Protein AF-A0A950Z5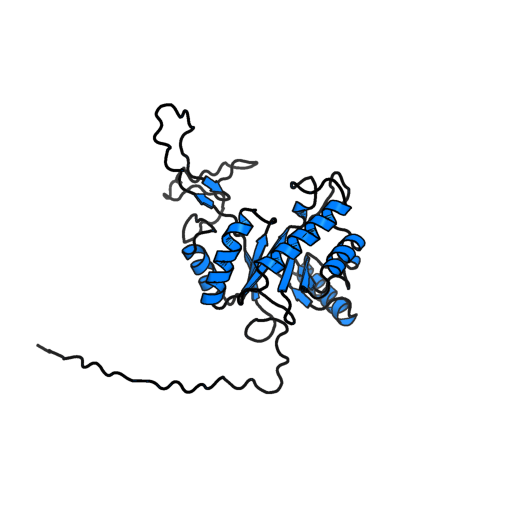K8-F1 (afdb_monomer_lite)

Radius of gyration: 23.82 Å; chains: 1; bounding box: 56×75×68 Å

pLDDT: mean 86.04, std 19.53, range [26.58, 98.75]

Structure (mmCIF, N/CA/C/O backbone):
data_AF-A0A950Z5K8-F1
#
_entry.id   AF-A0A950Z5K8-F1
#
loop_
_atom_site.group_PDB
_atom_site.id
_atom_site.type_symbol
_atom_site.label_atom_id
_atom_site.label_alt_id
_atom_site.label_comp_id
_atom_site.label_asym_id
_atom_site.label_entity_id
_atom_site.label_seq_id
_atom_site.pdbx_PDB_ins_code
_atom_site.Cartn_x
_atom_site.Cartn_y
_atom_site.Cartn_z
_atom_site.occupancy
_atom_site.B_iso_or_equiv
_atom_site.auth_seq_id
_atom_site.auth_comp_id
_atom_site.auth_asym_id
_atom_site.auth_atom_id
_atom_site.pdbx_PDB_model_num
ATOM 1 N N . MET A 1 1 ? -7.841 -53.238 -35.926 1.00 39.31 1 MET A N 1
ATOM 2 C CA . MET A 1 1 ? -7.970 -51.804 -36.254 1.00 39.31 1 MET A CA 1
ATOM 3 C C . MET A 1 1 ? -9.244 -51.309 -35.583 1.00 39.31 1 MET A C 1
ATOM 5 O O . MET A 1 1 ? -10.328 -51.668 -36.017 1.00 39.31 1 MET A O 1
ATOM 9 N N . ARG A 1 2 ? -9.114 -50.691 -34.404 1.00 27.81 2 ARG A N 1
ATOM 10 C CA . ARG A 1 2 ? -10.237 -50.328 -33.526 1.00 27.81 2 ARG A CA 1
ATOM 11 C C . ARG A 1 2 ? -10.727 -48.930 -33.902 1.00 27.81 2 ARG A C 1
ATOM 13 O O . ARG A 1 2 ? -9.956 -47.985 -33.798 1.00 27.81 2 ARG A O 1
ATOM 20 N N . VAL A 1 3 ? -11.986 -48.821 -34.309 1.00 26.58 3 VAL A N 1
ATOM 21 C CA . VAL A 1 3 ? -12.721 -47.556 -34.406 1.00 26.58 3 VAL A CA 1
ATOM 22 C C . VAL A 1 3 ? -13.674 -47.543 -33.217 1.00 26.58 3 VAL A C 1
ATOM 24 O O . VAL A 1 3 ? -14.563 -48.385 -33.142 1.00 26.58 3 VAL A O 1
ATOM 27 N N . PHE A 1 4 ? -13.448 -46.644 -32.261 1.00 27.14 4 PHE A N 1
ATOM 28 C CA . PHE A 1 4 ? -14.396 -46.369 -31.185 1.00 27.14 4 PHE A CA 1
ATOM 29 C C . PHE A 1 4 ? -14.994 -44.985 -31.416 1.00 27.14 4 PHE A C 1
ATOM 31 O O . PHE A 1 4 ? -14.292 -43.977 -31.422 1.00 27.14 4 PHE A O 1
ATOM 38 N N . VAL A 1 5 ? -16.303 -44.986 -31.643 1.00 26.81 5 VAL A N 1
ATOM 39 C CA . VAL A 1 5 ? -17.181 -43.820 -31.692 1.00 26.81 5 VAL A CA 1
ATOM 40 C C . VAL A 1 5 ? -17.369 -43.327 -30.257 1.00 26.81 5 VAL A C 1
ATOM 42 O O . VAL A 1 5 ? -17.865 -44.071 -29.412 1.00 26.81 5 VAL A O 1
ATOM 45 N N . LEU A 1 6 ? -16.957 -42.092 -29.969 1.00 27.19 6 LEU A N 1
ATOM 46 C CA . LEU A 1 6 ? -17.250 -41.418 -28.703 1.00 27.19 6 LEU A CA 1
ATOM 47 C C . LEU A 1 6 ? -18.590 -40.686 -28.834 1.00 27.19 6 LEU A C 1
ATOM 49 O O . LEU A 1 6 ? -18.703 -39.674 -29.520 1.00 27.19 6 LEU A O 1
ATOM 53 N N . LEU A 1 7 ? -19.608 -41.249 -28.185 1.00 28.16 7 LEU A N 1
ATOM 54 C CA . LEU A 1 7 ? -20.910 -40.632 -27.949 1.00 28.16 7 LEU A CA 1
ATOM 55 C C . LEU A 1 7 ? -20.780 -39.565 -26.853 1.00 28.16 7 LEU A C 1
ATOM 57 O O . LEU A 1 7 ? -20.299 -39.846 -25.756 1.00 28.16 7 LEU A O 1
ATOM 61 N N . PHE A 1 8 ? -21.243 -38.352 -27.153 1.00 26.98 8 PHE A N 1
ATOM 62 C CA . PHE A 1 8 ? -21.475 -37.292 -26.175 1.00 26.98 8 PHE A CA 1
ATOM 63 C C . PHE A 1 8 ? -22.639 -37.683 -25.255 1.00 26.98 8 PHE A C 1
ATOM 65 O O . PHE A 1 8 ? -23.753 -37.908 -25.725 1.00 26.98 8 PHE A O 1
ATOM 72 N N . ALA A 1 9 ? -22.393 -37.717 -23.945 1.00 29.64 9 ALA A N 1
ATOM 73 C CA . ALA A 1 9 ? -23.437 -37.762 -22.928 1.00 29.64 9 ALA A CA 1
ATOM 74 C C . ALA A 1 9 ? -23.495 -36.399 -22.225 1.00 29.64 9 ALA A C 1
ATOM 76 O O . ALA A 1 9 ? -22.609 -36.043 -21.449 1.00 29.64 9 ALA A O 1
ATOM 77 N N . SER A 1 10 ? -24.538 -35.624 -22.520 1.00 29.67 10 SER A N 1
ATOM 78 C CA . SER A 1 10 ? -24.894 -34.421 -21.772 1.00 29.67 10 SER A CA 1
ATOM 79 C C . SER A 1 10 ? -25.476 -34.825 -20.418 1.00 29.67 10 SER A C 1
ATOM 81 O O . SER A 1 10 ? -26.604 -35.305 -20.342 1.00 29.67 10 SER A O 1
ATOM 83 N N . ALA A 1 11 ? -24.717 -34.619 -19.343 1.00 30.81 11 ALA A N 1
ATOM 84 C CA . ALA A 1 11 ? -25.239 -34.666 -17.984 1.00 30.81 11 ALA A CA 1
ATOM 85 C C . ALA A 1 11 ? -25.582 -33.238 -17.542 1.00 30.81 11 ALA A C 1
ATOM 87 O O . ALA A 1 11 ? -24.706 -32.450 -17.189 1.00 30.81 11 ALA A O 1
ATOM 88 N N . ALA A 1 12 ? -26.870 -32.897 -17.584 1.00 33.16 12 ALA A N 1
ATOM 89 C CA . ALA A 1 12 ? -27.398 -31.728 -16.899 1.00 33.16 12 ALA A CA 1
ATOM 90 C C . ALA A 1 12 ? -27.383 -32.010 -15.388 1.00 33.16 12 ALA A C 1
ATOM 92 O O . ALA A 1 12 ? -28.243 -32.722 -14.871 1.00 33.16 12 ALA A O 1
ATOM 93 N N . ALA A 1 13 ? -26.385 -31.482 -14.681 1.00 34.22 13 ALA A N 1
ATOM 94 C CA . ALA A 1 13 ? -26.374 -31.475 -13.226 1.00 34.22 13 ALA A CA 1
ATOM 95 C C . ALA A 1 13 ? -27.164 -30.256 -12.728 1.00 34.22 13 ALA A C 1
ATOM 97 O O . ALA A 1 13 ? -26.693 -29.121 -12.782 1.00 34.22 13 ALA A O 1
ATOM 98 N N . LEU A 1 14 ? -28.380 -30.505 -12.242 1.00 34.47 14 LEU A N 1
ATOM 99 C CA . LEU A 1 14 ? -29.106 -29.595 -11.358 1.00 34.47 14 LEU A CA 1
ATOM 100 C C . LEU A 1 14 ? -28.302 -29.454 -10.058 1.00 34.47 14 LEU A C 1
ATOM 102 O O . LEU A 1 14 ? -28.423 -30.275 -9.152 1.00 34.47 14 LEU A O 1
ATOM 106 N N . LEU A 1 15 ? -27.460 -28.425 -9.966 1.00 34.94 15 LEU A N 1
ATOM 107 C CA . LEU A 1 15 ? -26.840 -28.021 -8.705 1.00 34.94 15 LEU A CA 1
ATOM 108 C C . LEU A 1 15 ? -27.869 -27.226 -7.897 1.00 34.94 15 LEU A C 1
ATOM 110 O O . LEU A 1 15 ? -27.903 -25.998 -7.910 1.00 34.94 15 LEU A O 1
ATOM 114 N N . THR A 1 16 ? -28.743 -27.946 -7.197 1.00 35.81 16 THR A N 1
ATOM 115 C CA . THR A 1 16 ? -29.493 -27.389 -6.072 1.00 35.81 16 THR A CA 1
ATOM 116 C C . THR A 1 16 ? -28.500 -26.929 -5.011 1.00 35.81 16 THR A C 1
ATOM 118 O O . THR A 1 16 ? -27.689 -27.722 -4.530 1.00 35.81 16 THR A O 1
ATOM 121 N N . GLY A 1 17 ? -28.553 -25.641 -4.673 1.00 46.41 17 GLY A N 1
ATOM 122 C CA . GLY A 1 17 ? -27.685 -25.019 -3.687 1.00 46.41 17 GLY A CA 1
ATOM 123 C C . GLY A 1 17 ? -27.750 -25.716 -2.331 1.00 46.41 17 GLY A C 1
ATOM 124 O O . GLY A 1 17 ? -28.763 -25.675 -1.637 1.00 46.41 17 GLY A O 1
ATOM 125 N N . CYS A 1 18 ? -26.624 -26.289 -1.923 1.00 33.78 18 CYS A N 1
ATOM 126 C CA . CYS A 1 18 ? -26.307 -26.513 -0.524 1.00 33.78 18 CYS A CA 1
ATOM 127 C C . CYS A 1 18 ? -25.114 -25.622 -0.183 1.00 33.78 18 CYS A C 1
ATOM 129 O O . CYS A 1 18 ? -23.963 -26.025 -0.336 1.00 33.78 18 CYS A O 1
ATOM 131 N N . SER A 1 19 ? -25.385 -24.402 0.293 1.00 37.75 19 SER A N 1
ATOM 132 C CA . SER A 1 19 ? -24.401 -23.696 1.115 1.00 37.75 19 SER A CA 1
ATOM 133 C C . SER A 1 19 ? -24.032 -24.606 2.289 1.00 37.75 19 SER A C 1
ATOM 135 O O . SER A 1 19 ? -24.943 -25.117 2.952 1.00 37.75 19 SER A O 1
ATOM 137 N N . PRO A 1 20 ? -22.741 -24.813 2.594 1.00 42.56 20 PRO A N 1
ATOM 138 C CA . PRO A 1 20 ? -22.372 -25.464 3.838 1.00 42.56 20 PRO A CA 1
ATOM 139 C C . PRO A 1 20 ? -22.940 -24.629 4.991 1.00 42.56 20 PRO A C 1
ATOM 141 O O . PRO A 1 20 ? -22.652 -23.438 5.119 1.00 42.56 20 PRO A O 1
ATOM 144 N N . ARG A 1 21 ? -23.803 -25.242 5.813 1.00 38.44 21 ARG A N 1
ATOM 145 C CA . ARG A 1 21 ? -24.277 -24.635 7.061 1.00 38.44 21 ARG A CA 1
ATOM 146 C C . ARG A 1 21 ? -23.051 -24.317 7.914 1.00 38.44 21 ARG A C 1
ATOM 148 O O . ARG A 1 21 ? -22.387 -25.235 8.391 1.00 38.44 21 ARG A O 1
ATOM 155 N N . LYS A 1 22 ? -22.771 -23.025 8.115 1.00 36.97 22 LYS A N 1
ATOM 156 C CA . LYS A 1 22 ? -21.863 -22.550 9.167 1.00 36.97 22 LYS A CA 1
ATOM 157 C C . LYS A 1 22 ? -22.297 -23.189 10.488 1.00 36.97 22 LYS A C 1
ATOM 159 O O . LYS A 1 22 ? -23.471 -23.109 10.854 1.00 36.97 22 LYS A O 1
ATOM 164 N N . ALA A 1 23 ? -21.364 -23.846 11.171 1.00 32.78 23 ALA A N 1
ATOM 165 C CA . ALA A 1 23 ? -21.602 -24.374 12.506 1.00 32.78 23 ALA A CA 1
ATOM 166 C C . ALA A 1 23 ? -22.035 -23.222 13.440 1.00 32.78 23 ALA A C 1
ATOM 168 O O . ALA A 1 23 ? -21.433 -22.144 13.383 1.00 32.78 23 ALA A O 1
ATOM 169 N N . PRO A 1 24 ? -23.058 -23.403 14.295 1.00 32.09 24 PRO A N 1
ATOM 170 C CA . PRO A 1 24 ? -23.455 -22.376 15.248 1.00 32.09 24 PRO A CA 1
ATOM 171 C C . PRO A 1 24 ? -22.369 -22.281 16.326 1.00 32.09 24 PRO A C 1
ATOM 173 O O . PRO A 1 24 ? -22.199 -23.211 17.110 1.00 32.09 24 PRO A O 1
ATOM 176 N N . GLY A 1 25 ? -21.604 -21.187 16.327 1.00 40.62 25 GLY A N 1
ATOM 177 C CA . GLY A 1 25 ? -20.571 -20.927 17.336 1.00 40.62 25 GLY A CA 1
ATOM 178 C C . GLY A 1 25 ? -19.294 -20.242 16.841 1.00 40.62 25 GLY A C 1
ATOM 179 O O . GLY A 1 25 ? -18.532 -19.766 17.676 1.00 40.62 25 GLY A O 1
ATOM 180 N N . SER A 1 26 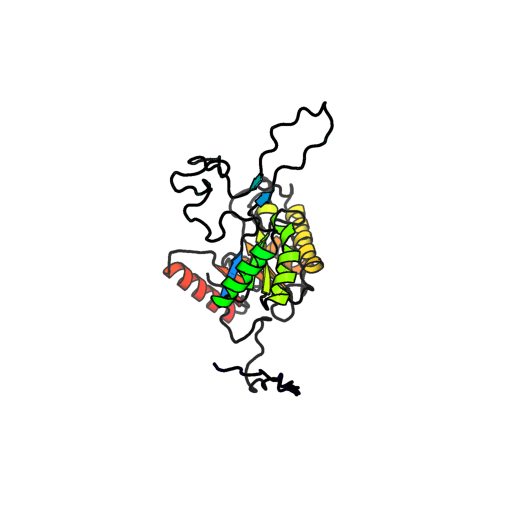? -19.045 -20.121 15.529 1.00 41.38 26 SER A N 1
ATOM 181 C CA . SER A 1 26 ? -17.970 -19.231 15.064 1.00 41.38 26 SER A CA 1
ATOM 182 C C . SER A 1 26 ? -18.467 -17.789 15.154 1.00 41.38 26 SER A C 1
ATOM 184 O O . SER A 1 26 ? -19.391 -17.429 14.416 1.00 41.38 26 SER A O 1
ATOM 186 N N . SER A 1 27 ? -17.876 -16.950 16.009 1.00 50.03 27 SER A N 1
ATOM 187 C CA . SER A 1 27 ? -17.990 -15.501 15.814 1.00 50.03 27 SER A CA 1
ATOM 188 C C . SER A 1 27 ? -17.624 -15.214 14.358 1.00 50.03 27 SER A C 1
ATOM 190 O O . SER A 1 27 ? -16.605 -15.720 13.880 1.00 50.03 27 SER A O 1
ATOM 192 N N . ALA A 1 28 ? -18.473 -14.497 13.621 1.00 65.06 28 ALA A N 1
ATOM 193 C CA . ALA A 1 28 ? -18.125 -14.087 12.266 1.00 65.06 28 ALA A CA 1
ATOM 194 C C . ALA A 1 28 ? -16.742 -13.416 12.310 1.00 65.06 28 ALA A C 1
ATOM 196 O O . ALA A 1 28 ? -16.497 -12.618 13.216 1.00 65.06 28 ALA A O 1
ATOM 197 N N . SER A 1 29 ? -15.829 -13.796 11.405 1.00 82.62 29 SER A N 1
ATOM 198 C CA . SER A 1 29 ? -14.539 -13.109 11.304 1.00 82.62 29 SER A CA 1
ATOM 199 C C . SER A 1 29 ? -14.806 -11.612 11.181 1.00 82.62 29 SER A C 1
ATOM 201 O O . SER A 1 29 ? -15.720 -11.203 10.462 1.00 82.62 29 SER A O 1
ATOM 203 N N . HIS A 1 30 ? -14.027 -10.804 11.898 1.00 92.62 30 HIS A N 1
ATOM 204 C CA . HIS A 1 30 ? -14.081 -9.355 11.745 1.00 92.62 30 HIS A CA 1
ATOM 205 C C . HIS A 1 30 ? -13.688 -8.945 10.321 1.00 92.62 30 HIS A C 1
ATOM 207 O O . HIS A 1 30 ? -14.091 -7.886 9.861 1.00 92.62 30 HIS A O 1
ATOM 213 N N . TRP A 1 31 ? -12.911 -9.771 9.618 1.00 95.69 31 TRP A N 1
ATOM 214 C CA . TRP A 1 31 ? -12.462 -9.521 8.254 1.00 95.69 31 TRP A CA 1
ATOM 215 C C . TRP A 1 31 ? -13.400 -10.147 7.221 1.00 95.69 31 TRP A C 1
ATOM 217 O O . TRP A 1 31 ? -13.943 -11.230 7.443 1.00 95.69 31 TRP A O 1
ATOM 227 N N . ASN A 1 32 ? -13.503 -9.543 6.034 1.00 96.56 32 ASN A N 1
ATOM 228 C CA . ASN A 1 32 ? -14.119 -10.183 4.859 1.00 96.56 32 ASN A CA 1
ATOM 229 C C . ASN A 1 32 ? -13.182 -11.219 4.198 1.00 96.56 32 ASN A C 1
ATOM 231 O O . ASN A 1 32 ? -13.074 -11.290 2.974 1.00 96.56 32 ASN A O 1
ATOM 235 N N . LEU A 1 33 ? -12.502 -12.015 5.024 1.00 96.06 33 LEU A N 1
ATOM 236 C CA . LEU A 1 33 ? -11.577 -13.070 4.630 1.00 96.06 33 LEU A CA 1
ATOM 237 C C . LEU A 1 33 ? -12.144 -14.436 5.008 1.00 96.06 33 LEU A C 1
ATOM 239 O O . LEU A 1 33 ? -12.818 -14.593 6.028 1.00 96.06 33 LEU A O 1
ATOM 243 N N . ASP A 1 34 ? -11.839 -15.435 4.187 1.00 91.75 34 ASP A N 1
ATOM 244 C CA . ASP A 1 34 ? -12.267 -16.806 4.435 1.00 91.75 34 ASP A CA 1
ATOM 245 C C . ASP A 1 34 ? -11.507 -17.432 5.614 1.00 91.75 34 ASP A C 1
ATOM 247 O O . ASP A 1 34 ? -10.318 -17.183 5.825 1.00 91.75 34 ASP A O 1
ATOM 251 N N . GLY A 1 35 ? -12.194 -18.302 6.355 1.00 90.62 35 GLY A N 1
ATOM 252 C CA . GLY A 1 35 ? -11.618 -19.034 7.483 1.00 90.62 35 GLY A CA 1
ATOM 253 C C . GLY A 1 35 ? -11.581 -18.246 8.796 1.00 90.62 35 GLY A C 1
ATOM 254 O O . GLY A 1 35 ? -12.215 -17.203 8.949 1.00 90.62 35 GLY A O 1
ATOM 255 N N . SER A 1 36 ? -10.882 -18.806 9.782 1.00 88.44 36 SER A N 1
ATOM 256 C CA . SER A 1 36 ? -10.651 -18.187 11.089 1.00 88.44 36 SER A CA 1
ATOM 257 C C . SER A 1 36 ? -9.286 -17.508 11.136 1.00 88.44 36 SER A C 1
ATOM 259 O O . SER A 1 36 ? -8.343 -17.991 10.516 1.00 88.44 36 SER A O 1
ATOM 261 N N . GLU A 1 37 ? -9.166 -16.446 11.934 1.00 86.62 37 GLU A N 1
ATOM 262 C CA . GLU A 1 37 ? -7.874 -15.836 12.263 1.00 86.62 37 GLU A CA 1
ATOM 263 C C . GLU A 1 37 ? -6.889 -16.883 12.854 1.00 86.62 37 GLU A C 1
ATOM 265 O O . GLU A 1 37 ? -7.330 -17.826 13.523 1.00 86.62 37 GLU A O 1
ATOM 270 N N . PRO A 1 38 ? -5.561 -16.723 12.662 1.00 90.00 38 PRO A N 1
ATOM 271 C CA . PRO A 1 38 ? -4.891 -15.611 11.982 1.00 90.00 38 PRO A CA 1
ATOM 272 C C . PRO A 1 38 ? -4.970 -15.700 10.451 1.00 90.00 38 PRO A C 1
ATOM 274 O O . PRO A 1 38 ? -4.907 -16.781 9.873 1.00 90.00 38 PRO A O 1
ATOM 277 N N . HIS A 1 39 ? -5.060 -14.538 9.804 1.00 93.44 39 HIS A N 1
ATOM 278 C CA . HIS A 1 39 ? -5.020 -14.416 8.347 1.00 93.44 39 HIS A CA 1
ATOM 279 C C . HIS A 1 39 ? -3.602 -14.103 7.865 1.00 93.44 39 HIS A C 1
ATOM 281 O O . HIS A 1 39 ? -2.885 -13.334 8.509 1.00 93.44 39 HIS A O 1
ATOM 287 N N . LEU A 1 40 ? -3.219 -14.659 6.713 1.00 95.38 40 LEU A N 1
ATOM 288 C CA . LEU A 1 40 ? -1.955 -14.346 6.049 1.00 95.38 40 LEU A CA 1
ATOM 289 C C . LEU A 1 40 ? -2.189 -13.321 4.936 1.00 95.38 40 LEU A C 1
ATOM 291 O O . LEU A 1 40 ? -2.973 -13.552 4.014 1.00 95.38 40 LEU A O 1
ATOM 295 N N . VAL A 1 41 ? -1.485 -12.198 5.008 1.00 95.62 41 VAL A N 1
ATOM 296 C CA . VAL A 1 41 ? -1.539 -11.108 4.026 1.00 95.62 41 VAL A CA 1
ATOM 297 C C . VAL A 1 41 ? -0.119 -10.699 3.648 1.00 95.62 41 VAL A C 1
ATOM 299 O O . VAL A 1 41 ? 0.813 -10.955 4.408 1.00 95.62 41 VAL A O 1
ATOM 302 N N . ALA A 1 42 ? 0.061 -10.080 2.483 1.00 96.56 42 ALA A N 1
ATOM 303 C CA . ALA A 1 42 ? 1.381 -9.677 2.005 1.00 96.56 42 ALA A CA 1
ATOM 304 C C . ALA A 1 42 ? 1.415 -8.204 1.605 1.00 96.56 42 ALA A C 1
ATOM 306 O O . ALA A 1 42 ? 0.491 -7.700 0.973 1.00 96.56 42 ALA A O 1
ATOM 307 N N . HIS A 1 43 ? 2.510 -7.527 1.934 1.00 96.25 43 HIS A N 1
ATOM 308 C CA . HIS A 1 43 ? 2.804 -6.213 1.379 1.00 96.25 43 HIS A CA 1
ATOM 309 C C . HIS A 1 43 ? 3.166 -6.343 -0.111 1.00 96.25 43 HIS A C 1
ATOM 311 O O . HIS A 1 43 ? 3.913 -7.248 -0.491 1.00 96.25 43 HIS A O 1
ATOM 317 N N . TYR A 1 44 ? 2.615 -5.474 -0.958 1.00 97.56 44 TYR A N 1
ATOM 318 C CA . TYR A 1 44 ? 2.722 -5.564 -2.416 1.00 97.56 44 TYR A CA 1
ATOM 319 C C . TYR A 1 44 ? 3.165 -4.229 -3.022 1.00 97.56 44 TYR A C 1
ATOM 321 O O . TYR A 1 44 ? 2.555 -3.200 -2.753 1.00 97.56 44 TYR A O 1
ATOM 329 N N . MET A 1 45 ? 4.189 -4.262 -3.882 1.00 96.69 45 MET A N 1
ATOM 330 C CA . MET A 1 45 ? 4.811 -3.071 -4.480 1.00 96.69 45 MET A CA 1
ATOM 331 C C . MET A 1 45 ? 4.465 -2.960 -5.974 1.00 96.69 45 MET A C 1
ATOM 333 O O . MET A 1 45 ? 5.098 -3.628 -6.801 1.00 96.69 45 MET A O 1
ATOM 337 N N . PRO A 1 46 ? 3.491 -2.126 -6.376 1.00 96.44 46 PRO A N 1
ATOM 338 C CA . PRO A 1 46 ? 3.047 -2.027 -7.764 1.00 96.44 46 PRO A CA 1
ATOM 339 C C . PRO A 1 46 ? 3.848 -0.988 -8.575 1.00 96.44 46 PRO A C 1
ATOM 341 O O . PRO A 1 46 ? 3.279 -0.268 -9.391 1.00 96.44 46 PRO A O 1
ATOM 344 N N . TRP A 1 47 ? 5.160 -0.882 -8.351 1.00 95.56 47 TRP A N 1
ATOM 345 C CA . TRP A 1 47 ? 5.979 0.234 -8.844 1.00 95.56 47 TRP A CA 1
ATOM 346 C C . TRP A 1 47 ? 6.824 -0.057 -10.097 1.00 95.56 47 TRP A C 1
ATOM 348 O O . TRP A 1 47 ? 7.494 0.835 -10.609 1.00 95.56 47 TRP A O 1
ATOM 358 N N . TYR A 1 48 ? 6.817 -1.280 -10.630 1.00 96.62 48 TYR A N 1
ATOM 359 C CA . TYR A 1 48 ? 7.681 -1.652 -11.754 1.00 96.62 48 TYR A CA 1
ATOM 360 C C . TYR A 1 48 ? 7.088 -1.197 -13.094 1.00 96.62 48 TYR A C 1
ATOM 362 O O . TYR A 1 48 ? 5.912 -1.427 -13.364 1.00 96.62 48 TYR A O 1
ATOM 370 N N . GLU A 1 49 ? 7.893 -0.588 -13.972 1.00 94.69 49 GLU A N 1
ATOM 371 C CA . GLU A 1 49 ? 7.449 -0.178 -15.315 1.00 94.69 49 GLU A CA 1
ATOM 372 C C . GLU A 1 49 ? 8.361 -0.744 -16.399 1.00 94.69 49 GLU A C 1
ATOM 374 O O . GLU A 1 49 ? 9.586 -0.616 -16.327 1.00 94.69 49 GLU A O 1
ATOM 379 N N . VAL A 1 50 ? 7.743 -1.287 -17.450 1.00 93.19 50 VAL A N 1
ATOM 380 C CA . VAL A 1 50 ? 8.414 -1.635 -18.704 1.00 93.19 50 VAL A CA 1
ATOM 381 C C . VAL A 1 50 ? 7.589 -1.049 -19.841 1.00 93.19 50 VAL A C 1
ATOM 383 O O . VAL A 1 50 ? 6.792 -1.733 -20.481 1.00 93.19 50 VAL A O 1
ATOM 386 N N . ARG A 1 51 ? 7.779 0.243 -20.107 1.00 85.44 51 ARG A N 1
ATOM 387 C CA . ARG A 1 51 ? 7.016 0.949 -21.141 1.00 85.44 51 ARG A CA 1
ATOM 388 C C . ARG A 1 51 ? 7.834 1.043 -22.424 1.00 85.44 51 ARG A C 1
ATOM 390 O O . ARG A 1 51 ? 8.938 1.594 -22.367 1.00 85.44 51 ARG A O 1
ATOM 397 N N . PRO A 1 52 ? 7.333 0.525 -23.562 1.00 74.38 52 PRO A N 1
ATOM 398 C CA . PRO A 1 52 ? 8.028 0.663 -24.831 1.00 74.38 52 PRO A CA 1
ATOM 399 C C . PRO A 1 52 ? 8.229 2.145 -25.185 1.00 74.38 52 PRO A C 1
ATOM 401 O O . PRO A 1 52 ? 7.520 3.008 -24.659 1.00 74.38 52 PRO A O 1
ATOM 404 N N . PRO A 1 53 ? 9.194 2.438 -26.064 1.00 70.81 53 PRO A N 1
ATOM 405 C CA . PRO A 1 53 ? 9.358 3.775 -26.609 1.00 70.81 53 PRO A CA 1
ATOM 406 C C . PRO A 1 53 ? 8.046 4.288 -27.227 1.00 70.81 53 PRO A C 1
ATOM 408 O O . PRO A 1 53 ? 7.246 3.496 -27.732 1.00 70.81 53 PRO A O 1
ATOM 411 N N . ALA A 1 54 ? 7.783 5.588 -27.123 1.00 64.19 54 ALA A N 1
ATOM 412 C CA . ALA A 1 54 ? 6.531 6.157 -27.607 1.00 64.19 54 ALA A CA 1
ATOM 413 C C . ALA A 1 54 ? 6.602 6.307 -29.127 1.00 64.19 54 ALA A C 1
ATOM 415 O O . ALA A 1 54 ? 7.378 7.148 -29.581 1.00 64.19 54 ALA A O 1
ATOM 416 N N . GLU A 1 55 ? 5.761 5.565 -29.869 1.00 54.28 55 GLU A N 1
ATOM 417 C CA . GLU A 1 55 ? 5.703 5.599 -31.339 1.00 54.28 55 GLU A CA 1
ATOM 418 C C . GLU A 1 55 ? 5.931 7.016 -31.874 1.00 54.28 55 GLU A C 1
ATOM 420 O O . GLU A 1 55 ? 5.301 7.996 -31.461 1.00 54.28 55 GLU A O 1
ATOM 425 N N . THR A 1 56 ? 6.939 7.127 -32.731 1.00 52.09 56 THR A N 1
ATOM 426 C CA . THR A 1 56 ? 7.530 8.391 -33.144 1.00 52.09 56 THR A CA 1
ATOM 427 C C . THR A 1 56 ? 6.483 9.243 -33.862 1.00 52.09 56 THR A C 1
ATOM 429 O O . THR A 1 56 ? 5.795 8.775 -34.765 1.00 52.09 56 THR A O 1
ATOM 432 N N . SER A 1 57 ? 6.378 10.523 -33.494 1.00 48.09 57 SER A N 1
ATOM 433 C CA . SER A 1 57 ? 5.673 11.503 -34.325 1.00 48.09 57 SER A CA 1
ATOM 434 C C . SER A 1 57 ? 6.339 11.536 -35.703 1.00 48.09 57 SER A C 1
ATOM 436 O O . SER A 1 57 ? 7.541 11.780 -35.794 1.00 48.09 57 SER A O 1
ATOM 438 N N . TRP A 1 58 ? 5.571 11.307 -36.771 1.00 52.22 58 TRP A N 1
ATOM 439 C CA . TRP A 1 58 ? 6.036 11.258 -38.167 1.00 52.22 58 TRP A CA 1
ATOM 440 C C . TRP A 1 58 ? 6.543 12.607 -38.724 1.00 52.22 58 TRP A C 1
ATOM 442 O O . TRP A 1 58 ? 6.704 12.751 -39.935 1.00 52.22 58 TRP A O 1
ATOM 452 N N . TRP A 1 59 ? 6.768 13.625 -37.884 1.00 53.34 59 TRP A N 1
ATOM 453 C CA . TRP A 1 59 ? 7.150 14.955 -38.355 1.00 53.34 59 TRP A CA 1
ATOM 454 C C . TRP A 1 59 ? 8.675 15.091 -38.548 1.00 53.34 59 TRP A C 1
ATOM 456 O O . TRP A 1 59 ? 9.414 14.986 -37.565 1.00 53.34 59 TRP A O 1
ATOM 466 N N . PRO A 1 60 ? 9.161 15.417 -39.766 1.00 53.44 60 PRO A N 1
ATOM 467 C CA . PRO A 1 60 ? 10.591 15.425 -40.116 1.00 53.44 60 PRO A CA 1
ATOM 468 C C . PRO A 1 60 ? 11.488 16.368 -39.297 1.00 53.44 60 PRO A C 1
ATOM 470 O O . PRO A 1 60 ? 12.706 16.233 -39.334 1.00 53.44 60 PRO A O 1
ATOM 473 N N . TRP A 1 61 ? 10.907 17.329 -38.573 1.00 55.84 61 TRP A N 1
ATOM 474 C CA . TRP A 1 61 ? 11.642 18.370 -37.840 1.00 55.84 61 TRP A CA 1
ATOM 475 C C . TRP A 1 61 ? 11.683 18.145 -36.322 1.00 55.84 61 TRP A C 1
ATOM 477 O O . TRP A 1 61 ? 12.188 18.987 -35.583 1.00 55.84 61 TRP A O 1
ATOM 487 N N . SER A 1 62 ? 11.143 17.024 -35.836 1.00 55.03 62 SER A N 1
ATOM 488 C CA . SER A 1 62 ? 11.204 16.647 -34.424 1.00 55.03 62 SER A CA 1
ATOM 489 C C . SER A 1 62 ? 12.614 16.155 -34.070 1.00 55.03 62 SER A C 1
ATOM 491 O O . SER A 1 62 ? 12.908 14.964 -34.174 1.00 55.03 62 SER A O 1
ATOM 493 N N . THR A 1 63 ? 13.491 17.047 -33.605 1.00 47.44 63 THR A N 1
ATOM 494 C CA . THR A 1 63 ? 14.731 16.674 -32.907 1.00 47.44 63 THR A CA 1
ATOM 495 C C . THR A 1 63 ? 14.385 16.079 -31.543 1.00 47.44 63 THR A C 1
ATOM 497 O O . THR A 1 63 ? 14.380 16.772 -30.527 1.00 47.44 63 THR A O 1
ATOM 500 N N . ARG A 1 64 ? 14.059 14.785 -31.502 1.00 53.12 64 ARG A N 1
ATOM 501 C CA . ARG A 1 64 ? 13.807 14.074 -30.244 1.00 53.12 64 ARG A CA 1
ATOM 502 C C . ARG A 1 64 ? 14.920 13.070 -29.973 1.00 53.12 64 ARG A C 1
ATOM 504 O O . ARG A 1 64 ? 15.381 12.382 -30.880 1.00 53.12 64 ARG A O 1
ATOM 511 N N . THR A 1 65 ? 15.356 13.040 -28.717 1.00 50.06 65 THR A N 1
ATOM 512 C CA . THR A 1 65 ? 16.256 12.037 -28.136 1.00 50.06 65 THR A CA 1
ATOM 513 C C . THR A 1 65 ? 15.839 10.618 -28.542 1.00 50.06 65 THR A C 1
ATOM 515 O O . THR A 1 65 ? 14.641 10.389 -28.735 1.00 50.06 65 THR A O 1
ATOM 518 N N . PRO A 1 66 ? 16.790 9.667 -28.673 1.00 52.00 66 PRO A N 1
ATOM 519 C CA . PRO A 1 66 ? 16.469 8.286 -29.011 1.00 52.00 66 PRO A CA 1
ATOM 520 C C . PRO A 1 66 ? 15.363 7.765 -28.099 1.00 52.00 66 PRO A C 1
ATOM 522 O O . PRO A 1 66 ? 15.388 7.967 -26.885 1.00 52.00 66 PRO A O 1
ATOM 525 N N . ASP A 1 67 ? 14.374 7.145 -28.719 1.00 60.62 67 ASP A N 1
ATOM 526 C CA . ASP A 1 67 ? 13.180 6.608 -28.090 1.00 60.62 67 ASP A CA 1
ATOM 527 C C . ASP A 1 67 ? 13.596 5.361 -27.281 1.00 60.62 67 ASP A C 1
ATOM 529 O O . ASP A 1 67 ? 13.625 4.243 -27.794 1.00 60.62 67 ASP A O 1
ATOM 533 N N . VAL A 1 68 ? 14.048 5.559 -26.037 1.00 66.44 68 VAL A N 1
ATOM 534 C CA . VAL A 1 68 ? 14.495 4.476 -25.143 1.00 66.44 68 VAL A CA 1
ATOM 535 C C . VAL A 1 68 ? 13.326 4.008 -24.280 1.00 66.44 68 VAL A C 1
ATOM 537 O O . VAL A 1 68 ? 12.517 4.804 -23.794 1.00 66.44 68 VAL A O 1
ATOM 540 N N . ARG A 1 69 ? 13.229 2.690 -24.081 1.00 82.62 69 ARG A N 1
ATOM 541 C CA . ARG A 1 69 ? 12.220 2.065 -23.220 1.00 82.62 69 ARG A CA 1
ATOM 542 C C . ARG A 1 69 ? 12.360 2.590 -21.788 1.00 82.62 69 ARG A C 1
ATOM 544 O O . ARG A 1 69 ? 13.460 2.785 -21.280 1.00 82.62 69 ARG A O 1
ATOM 551 N N . THR A 1 70 ? 11.236 2.804 -21.110 1.00 87.75 70 THR A N 1
ATOM 552 C CA . THR A 1 70 ? 11.247 3.167 -19.685 1.00 87.75 70 THR A CA 1
ATOM 553 C C . THR A 1 70 ? 11.380 1.907 -18.828 1.00 87.75 70 THR A C 1
ATOM 555 O O . THR A 1 70 ? 10.629 0.954 -19.031 1.00 87.75 70 THR A O 1
ATOM 558 N N . TRP A 1 71 ? 12.303 1.935 -17.862 1.00 92.25 71 TRP A N 1
ATOM 559 C CA . TRP A 1 71 ? 12.641 0.832 -16.951 1.00 92.25 71 TRP A CA 1
ATOM 560 C C . TRP A 1 71 ? 12.521 1.254 -15.473 1.00 92.25 71 TRP A C 1
ATOM 562 O O . TRP A 1 71 ? 13.485 1.171 -14.707 1.00 92.25 71 TRP A O 1
ATOM 572 N N . ARG A 1 72 ? 11.351 1.758 -15.057 1.00 92.38 72 ARG A N 1
ATOM 573 C CA . ARG A 1 72 ? 11.132 2.233 -13.675 1.00 92.38 72 ARG A CA 1
ATOM 574 C C . ARG A 1 72 ? 11.301 1.065 -12.694 1.00 92.38 72 ARG A C 1
ATOM 576 O O . ARG A 1 72 ? 10.741 -0.005 -12.921 1.00 92.38 72 ARG A O 1
ATOM 583 N N . HIS A 1 73 ? 12.095 1.266 -11.640 1.00 93.19 73 HIS A N 1
ATOM 584 C CA . HIS A 1 73 ? 12.501 0.252 -10.647 1.00 93.19 73 HIS A CA 1
ATOM 585 C C . HIS A 1 73 ? 13.227 -0.993 -11.200 1.00 93.19 73 HIS A C 1
ATOM 587 O O . HIS A 1 73 ? 13.606 -1.870 -10.427 1.00 93.19 73 HIS A O 1
ATOM 593 N N . TRP A 1 74 ? 13.493 -1.063 -12.509 1.00 95.25 74 TRP A N 1
ATOM 594 C CA . TRP A 1 74 ? 14.378 -2.068 -13.109 1.00 95.25 74 TRP A CA 1
ATOM 595 C C . TRP A 1 74 ? 15.768 -1.520 -13.426 1.00 95.25 74 TRP A C 1
ATOM 597 O O . TRP A 1 74 ? 16.714 -2.302 -13.498 1.00 95.25 74 TRP A O 1
ATOM 607 N N . LYS A 1 75 ? 15.891 -0.203 -13.605 1.00 93.50 75 LYS A N 1
ATOM 608 C CA . LYS A 1 75 ? 17.149 0.518 -13.810 1.00 93.50 75 LYS A CA 1
ATOM 609 C C . LYS A 1 75 ? 17.622 1.152 -12.501 1.00 93.50 75 LYS A C 1
ATOM 611 O O . LYS A 1 75 ? 16.800 1.625 -11.718 1.00 93.50 75 LYS A O 1
ATOM 616 N N . TRP A 1 76 ? 18.933 1.171 -12.279 1.00 90.75 76 TRP A N 1
ATOM 617 C CA . TRP A 1 76 ? 19.554 1.804 -11.117 1.00 90.75 76 TRP A CA 1
ATOM 618 C C . TRP A 1 76 ? 20.830 2.530 -11.529 1.00 90.75 76 TRP A C 1
ATOM 620 O O . TRP A 1 76 ? 21.740 1.907 -12.071 1.00 90.75 76 TRP A O 1
ATOM 630 N N . GLU A 1 77 ? 20.894 3.836 -11.278 1.00 87.50 77 GLU A N 1
ATOM 631 C CA . GLU A 1 77 ? 22.034 4.686 -11.662 1.00 87.50 77 GLU A CA 1
ATOM 632 C C . GLU A 1 77 ? 22.684 5.394 -10.460 1.00 87.50 77 GLU A C 1
ATOM 634 O O . GLU A 1 77 ? 23.801 5.891 -10.583 1.00 87.50 77 GLU A O 1
ATOM 639 N N . ASP A 1 78 ? 22.044 5.376 -9.285 1.00 81.75 78 ASP A N 1
ATOM 640 C CA . ASP A 1 78 ? 22.432 6.200 -8.134 1.00 81.75 78 ASP A CA 1
ATOM 641 C C . ASP A 1 78 ? 23.127 5.396 -7.023 1.00 81.75 78 ASP A C 1
ATOM 643 O O . ASP A 1 78 ? 22.626 4.383 -6.555 1.00 81.75 78 ASP A O 1
ATOM 647 N N . GLY A 1 79 ? 24.275 5.849 -6.513 1.00 68.06 79 GLY A N 1
ATOM 648 C CA . GLY A 1 79 ? 24.829 5.342 -5.242 1.00 68.06 79 GLY A CA 1
ATOM 649 C C . GLY A 1 79 ? 25.311 3.878 -5.215 1.00 68.06 79 GLY A C 1
ATOM 650 O O . GLY A 1 79 ? 25.576 3.352 -4.135 1.00 68.06 79 GLY A O 1
ATOM 651 N N . GLY A 1 80 ? 25.459 3.212 -6.367 1.00 75.06 80 GLY A N 1
ATOM 652 C CA . GLY A 1 80 ? 25.951 1.831 -6.468 1.00 75.06 80 GLY A CA 1
ATOM 653 C C . GLY A 1 80 ? 26.367 1.435 -7.892 1.00 75.06 80 GLY A C 1
ATOM 654 O O . GLY A 1 80 ? 26.436 2.298 -8.767 1.00 75.06 80 GLY A O 1
ATOM 655 N N . PRO A 1 81 ? 26.661 0.142 -8.156 1.00 82.00 81 PRO A N 1
ATOM 656 C CA . PRO A 1 81 ? 26.920 -0.338 -9.511 1.00 82.00 81 PRO A CA 1
ATOM 657 C C . PRO A 1 81 ? 25.712 -0.075 -10.408 1.00 82.00 81 PRO A C 1
ATOM 659 O O . PRO A 1 81 ? 24.606 -0.514 -10.088 1.00 82.00 81 PRO A O 1
ATOM 662 N N . VAL A 1 82 ? 25.942 0.614 -11.526 1.00 88.06 82 VAL A N 1
ATOM 663 C CA . VAL A 1 82 ? 24.901 0.902 -12.517 1.00 88.06 82 VAL A CA 1
ATOM 664 C C . VAL A 1 82 ? 24.293 -0.408 -13.016 1.00 88.06 82 VAL A C 1
ATOM 666 O O . VAL A 1 82 ? 25.017 -1.350 -13.342 1.00 88.06 82 VAL A O 1
ATOM 669 N N . ARG A 1 83 ? 22.962 -0.456 -13.064 1.00 92.19 83 ARG A N 1
ATOM 670 C CA . ARG A 1 83 ? 22.170 -1.544 -13.643 1.00 92.19 83 ARG A CA 1
ATOM 671 C C . ARG A 1 83 ? 21.294 -0.972 -14.736 1.00 92.19 83 ARG A C 1
ATOM 673 O O . ARG A 1 83 ? 20.442 -0.129 -14.453 1.00 92.19 83 ARG A O 1
ATOM 680 N N . ASP A 1 84 ? 21.501 -1.438 -15.962 1.00 93.12 84 ASP A N 1
ATOM 681 C CA . ASP A 1 84 ? 20.737 -0.988 -17.122 1.00 93.12 84 ASP A CA 1
ATOM 682 C C . ASP A 1 84 ? 20.132 -2.176 -17.889 1.00 93.12 84 ASP A C 1
ATOM 684 O O . ASP A 1 84 ?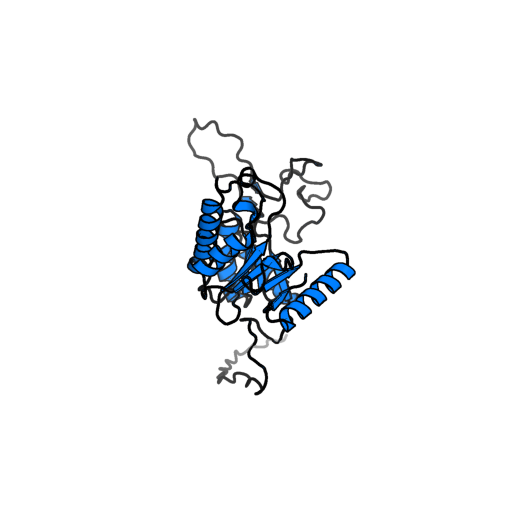 20.868 -2.925 -18.543 1.00 93.12 84 ASP A O 1
ATOM 688 N N . PRO A 1 85 ? 18.795 -2.346 -17.866 1.00 94.00 85 PRO A N 1
ATOM 689 C CA . PRO A 1 85 ? 18.138 -3.458 -18.545 1.00 94.00 85 PRO A CA 1
ATOM 690 C C . PRO A 1 85 ? 18.191 -3.395 -20.079 1.00 94.00 85 PRO A C 1
ATOM 692 O O . PRO A 1 85 ? 17.782 -4.369 -20.730 1.00 94.00 85 PRO A O 1
ATOM 695 N N . GLU A 1 86 ? 18.664 -2.291 -20.670 1.00 91.69 86 GLU A N 1
ATOM 696 C CA . GLU A 1 86 ? 19.034 -2.239 -22.090 1.00 91.69 86 GLU A CA 1
ATOM 697 C C . GLU A 1 86 ? 20.253 -3.120 -22.391 1.00 91.69 86 GLU A C 1
ATOM 699 O O . GLU A 1 86 ? 20.363 -3.694 -23.477 1.00 91.69 86 GLU A O 1
ATOM 704 N N . HIS A 1 87 ? 21.126 -3.327 -21.404 1.00 91.75 87 HIS A N 1
ATOM 705 C CA . HIS A 1 87 ? 22.235 -4.261 -21.504 1.00 91.75 87 HIS A CA 1
ATOM 706 C C . HIS A 1 87 ? 21.828 -5.678 -21.095 1.00 91.75 87 HIS A C 1
ATOM 708 O O . HIS A 1 87 ? 20.921 -5.921 -20.290 1.00 91.75 87 HIS A O 1
ATOM 714 N N . ARG A 1 88 ? 22.547 -6.652 -21.658 1.00 93.69 88 ARG A N 1
ATOM 715 C CA . ARG A 1 88 ? 22.439 -8.061 -21.282 1.00 93.69 88 ARG A CA 1
ATOM 716 C C . ARG A 1 88 ? 23.709 -8.517 -20.587 1.00 93.69 88 ARG A C 1
ATOM 718 O O . ARG A 1 88 ? 24.816 -8.163 -20.981 1.00 93.69 88 ARG A O 1
ATOM 725 N N . ARG A 1 89 ? 23.522 -9.337 -19.563 1.00 92.50 89 ARG A N 1
ATOM 726 C CA . ARG A 1 89 ? 24.580 -10.047 -18.853 1.00 92.50 89 ARG A CA 1
ATOM 727 C C . ARG A 1 89 ? 25.084 -11.217 -19.704 1.00 92.50 89 ARG A C 1
ATOM 729 O O . ARG A 1 89 ? 24.455 -11.607 -20.687 1.00 92.50 89 ARG A O 1
ATOM 736 N N . ALA A 1 90 ? 26.199 -11.815 -19.287 1.00 93.69 90 ALA A N 1
ATOM 737 C CA . ALA A 1 90 ? 26.805 -12.964 -19.967 1.00 93.69 90 ALA A CA 1
ATOM 738 C C . ALA A 1 90 ? 25.877 -14.194 -20.061 1.00 93.69 90 ALA A C 1
ATOM 740 O O . ALA A 1 90 ? 26.017 -14.999 -20.974 1.00 93.69 90 ALA A O 1
ATOM 741 N N . ASP A 1 91 ? 24.909 -14.324 -19.149 1.00 93.56 91 ASP A N 1
ATOM 742 C CA . ASP A 1 91 ? 23.887 -15.379 -19.160 1.00 93.56 91 ASP A CA 1
ATOM 743 C C . ASP A 1 91 ? 22.694 -15.072 -20.096 1.00 93.56 91 ASP A C 1
ATOM 745 O O . ASP A 1 91 ? 21.715 -15.817 -20.129 1.00 93.56 91 ASP A O 1
ATOM 749 N N . GLY A 1 92 ? 22.748 -13.962 -20.840 1.00 93.94 92 GLY A N 1
ATOM 750 C CA . GLY A 1 92 ? 21.710 -13.513 -21.767 1.00 93.94 92 GLY A CA 1
ATOM 751 C C . GLY A 1 92 ? 20.544 -12.760 -21.116 1.00 93.94 92 GLY A C 1
ATOM 752 O O . GLY A 1 92 ? 19.704 -12.208 -21.839 1.00 93.94 92 GLY A O 1
ATOM 753 N N . ARG A 1 93 ? 20.471 -12.683 -19.781 1.00 95.50 93 ARG A N 1
ATOM 754 C CA . ARG A 1 93 ? 19.419 -11.946 -19.061 1.00 95.50 93 ARG A CA 1
ATOM 755 C C . ARG A 1 93 ? 19.680 -10.441 -19.091 1.00 95.50 93 ARG A C 1
ATOM 757 O O . ARG A 1 93 ? 20.820 -10.006 -19.209 1.00 95.50 93 ARG A O 1
ATOM 764 N N . ARG A 1 94 ? 18.621 -9.634 -18.971 1.00 95.12 94 ARG A N 1
ATOM 765 C CA . ARG A 1 94 ? 18.751 -8.168 -18.824 1.00 95.12 94 ARG A CA 1
ATOM 766 C C . ARG A 1 94 ? 19.460 -7.816 -17.514 1.00 95.12 94 ARG A C 1
ATOM 768 O O . ARG A 1 94 ? 19.207 -8.479 -16.508 1.00 95.12 94 ARG A O 1
ATOM 775 N N . ASP A 1 95 ? 20.313 -6.798 -17.514 1.00 95.31 95 ASP A N 1
ATOM 776 C CA . ASP A 1 95 ? 20.986 -6.330 -16.297 1.00 95.31 95 ASP A CA 1
ATOM 777 C C . ASP A 1 95 ? 20.056 -5.427 -15.472 1.00 95.31 95 ASP A C 1
ATOM 779 O O . ASP A 1 95 ? 19.896 -4.247 -15.753 1.00 95.31 95 ASP A O 1
ATOM 783 N N . ILE A 1 96 ? 19.379 -6.007 -14.479 1.00 95.75 96 ILE A N 1
ATOM 784 C CA . ILE A 1 96 ? 18.354 -5.317 -13.684 1.00 95.75 96 ILE A CA 1
ATOM 785 C C . ILE A 1 96 ? 18.842 -4.921 -12.291 1.00 95.75 96 ILE A C 1
ATOM 787 O O . ILE A 1 96 ? 19.746 -5.536 -11.726 1.00 95.75 96 ILE A O 1
ATOM 791 N N . ALA A 1 97 ? 18.160 -3.940 -11.704 1.00 94.69 97 ALA A N 1
ATOM 792 C CA . ALA A 1 97 ? 18.314 -3.446 -10.340 1.00 94.69 97 ALA A CA 1
ATOM 793 C C . ALA A 1 97 ? 17.798 -4.422 -9.262 1.00 94.69 97 ALA A C 1
ATOM 795 O O . ALA A 1 97 ? 17.022 -4.053 -8.386 1.00 94.69 97 ALA A O 1
ATOM 796 N N . SER A 1 98 ? 18.200 -5.693 -9.327 1.00 93.19 98 SER A N 1
ATOM 797 C CA . SER A 1 98 ? 17.869 -6.691 -8.310 1.00 93.19 98 SER A CA 1
ATOM 798 C C . SER A 1 98 ? 18.935 -7.778 -8.225 1.00 93.19 98 SER A C 1
ATOM 800 O O . SER A 1 98 ? 19.498 -8.212 -9.231 1.00 93.19 98 SER A O 1
ATOM 802 N N . VAL A 1 99 ? 19.183 -8.257 -7.005 1.00 92.06 99 VAL A N 1
ATOM 803 C CA . VAL A 1 99 ? 20.046 -9.423 -6.752 1.00 92.06 99 VAL A CA 1
ATOM 804 C C . VAL A 1 99 ? 19.357 -10.745 -7.111 1.00 92.06 99 VAL A C 1
ATOM 806 O O . VAL A 1 99 ? 20.030 -11.751 -7.326 1.00 92.06 99 VAL A O 1
ATOM 809 N N . GLN A 1 100 ? 18.026 -10.743 -7.218 1.00 94.81 100 GLN A N 1
ATOM 810 C CA . GLN A 1 100 ? 17.214 -11.876 -7.658 1.00 94.81 100 GLN A CA 1
ATOM 811 C C . GLN A 1 100 ? 16.552 -11.574 -9.005 1.00 94.81 100 GLN A C 1
ATOM 813 O O . GLN A 1 100 ? 16.200 -10.434 -9.301 1.00 94.81 100 GLN A O 1
ATOM 818 N N . TYR A 1 101 ? 16.355 -12.605 -9.826 1.00 96.25 101 TYR A N 1
ATOM 819 C CA . TYR A 1 101 ? 15.718 -12.454 -11.133 1.00 96.25 101 TYR A CA 1
ATOM 820 C C . TYR A 1 101 ? 14.285 -12.997 -11.094 1.00 96.25 101 TYR A C 1
ATOM 822 O O . TYR A 1 101 ? 14.124 -14.181 -10.783 1.00 96.25 101 TYR A O 1
ATOM 830 N N . PRO A 1 102 ? 13.255 -12.194 -11.420 1.00 96.56 102 PRO A N 1
ATOM 831 C CA . PRO A 1 102 ? 11.884 -12.689 -11.481 1.00 96.56 102 PRO A CA 1
ATOM 832 C C . PRO A 1 102 ? 11.753 -13.818 -12.505 1.00 96.56 102 PRO A C 1
ATOM 834 O O . PRO A 1 102 ? 12.305 -13.731 -13.603 1.00 96.56 102 PRO A O 1
ATOM 837 N N . LEU A 1 103 ? 10.983 -14.859 -12.177 1.00 96.50 103 LEU A N 1
ATOM 838 C CA . LEU A 1 103 ? 10.764 -15.994 -13.082 1.00 96.50 103 LEU A CA 1
ATOM 839 C C . LEU A 1 103 ? 10.121 -15.562 -14.411 1.00 96.50 103 LEU A C 1
ATOM 841 O O . LEU A 1 103 ? 10.481 -16.077 -15.465 1.00 96.50 103 LEU A O 1
ATOM 845 N N . ILE A 1 104 ? 9.227 -14.573 -14.357 1.00 96.31 104 ILE A N 1
ATOM 846 C CA . ILE A 1 104 ? 8.557 -13.978 -15.524 1.00 96.31 104 ILE A CA 1
ATOM 847 C C . ILE A 1 104 ? 9.393 -12.884 -16.215 1.00 96.31 104 ILE A C 1
ATOM 849 O O . ILE A 1 104 ? 8.925 -12.235 -17.146 1.00 96.31 104 ILE A O 1
ATOM 853 N N . GLY A 1 105 ? 10.638 -12.676 -15.774 1.00 96.06 105 GLY A N 1
ATOM 854 C CA . GLY A 1 105 ? 11.488 -11.575 -16.219 1.00 96.06 105 GLY A CA 1
ATOM 855 C C . GLY A 1 105 ? 11.006 -10.201 -15.735 1.00 96.06 105 GLY A C 1
ATOM 856 O O . GLY A 1 105 ? 10.095 -10.112 -14.914 1.00 96.06 105 GLY A O 1
ATOM 857 N N . PRO A 1 106 ? 11.638 -9.111 -16.199 1.00 96.31 106 PRO A N 1
ATOM 858 C CA . PRO A 1 106 ? 11.213 -7.752 -15.876 1.00 96.31 106 PRO A CA 1
ATOM 859 C C . PRO A 1 106 ? 9.812 -7.481 -16.424 1.00 96.31 106 PRO A C 1
ATOM 861 O O . PRO A 1 106 ? 9.542 -7.759 -17.594 1.00 96.31 106 PRO A O 1
ATOM 864 N N . TYR A 1 107 ? 8.943 -6.918 -15.594 1.00 96.44 107 TYR A N 1
ATOM 865 C CA . TYR A 1 107 ? 7.518 -6.774 -15.881 1.00 96.44 107 TYR A CA 1
ATOM 866 C C . TYR A 1 107 ? 7.013 -5.351 -15.624 1.00 96.44 107 TYR A C 1
ATOM 868 O O . TYR A 1 107 ? 7.654 -4.564 -14.928 1.00 96.44 107 TYR A O 1
ATOM 876 N N . ASP A 1 108 ? 5.845 -5.034 -16.180 1.00 95.94 108 ASP A N 1
ATOM 877 C CA . ASP A 1 108 ? 5.106 -3.807 -15.886 1.00 95.94 108 ASP A CA 1
ATOM 878 C C . ASP A 1 108 ? 3.988 -4.113 -14.882 1.00 95.94 108 ASP A C 1
ATOM 880 O O . ASP A 1 108 ? 3.156 -4.989 -15.124 1.00 95.94 108 ASP A O 1
ATOM 884 N N . SER A 1 109 ? 3.953 -3.393 -13.762 1.00 96.88 109 SER A N 1
ATOM 885 C CA . SER A 1 109 ? 2.970 -3.568 -12.688 1.00 96.88 109 SER A CA 1
ATOM 886 C C . SER A 1 109 ? 1.534 -3.225 -13.100 1.00 96.88 109 SER A C 1
ATOM 888 O O . SER A 1 109 ? 0.618 -3.493 -12.330 1.00 96.88 109 SER A O 1
ATOM 890 N N . ARG A 1 110 ? 1.315 -2.664 -14.297 1.00 95.44 110 ARG A N 1
ATOM 891 C CA . ARG A 1 110 ? -0.016 -2.392 -14.866 1.00 95.44 110 ARG A CA 1
ATOM 892 C C . ARG A 1 110 ? -0.496 -3.486 -15.823 1.00 95.44 110 ARG A C 1
ATOM 894 O O . ARG A 1 110 ? -1.619 -3.397 -16.312 1.00 95.44 110 ARG A O 1
ATOM 901 N N . SER A 1 111 ? 0.327 -4.495 -16.127 1.00 96.81 111 SER A N 1
ATOM 902 C CA . SER A 1 111 ? -0.126 -5.642 -16.924 1.00 96.81 111 SER A CA 1
ATOM 903 C C . SER A 1 111 ? -1.123 -6.466 -16.115 1.00 96.81 111 SER A C 1
ATOM 905 O O . SER A 1 111 ? -0.816 -6.957 -15.026 1.00 96.81 111 SER A O 1
ATOM 907 N N . ARG A 1 112 ? -2.318 -6.638 -16.684 1.00 97.69 112 ARG A N 1
ATOM 908 C CA . ARG A 1 112 ? -3.405 -7.426 -16.097 1.00 97.69 112 ARG A CA 1
ATOM 909 C C . ARG A 1 112 ? -2.987 -8.887 -15.909 1.00 97.69 112 ARG A C 1
ATOM 911 O O . ARG A 1 112 ? -3.266 -9.487 -14.879 1.00 97.69 112 ARG A O 1
ATOM 918 N N . GLU A 1 113 ? -2.227 -9.433 -16.853 1.00 97.81 113 GLU A N 1
ATOM 919 C CA . GLU A 1 113 ? -1.695 -10.797 -16.814 1.00 97.81 113 GLU A CA 1
ATOM 920 C C . GLU A 1 113 ? -0.668 -10.983 -15.691 1.00 97.81 113 GLU A C 1
ATOM 922 O O . GLU A 1 113 ? -0.696 -11.996 -14.992 1.00 97.81 113 GLU A O 1
ATOM 927 N N . VAL A 1 114 ? 0.216 -9.999 -15.487 1.00 98.19 114 VAL A N 1
ATOM 928 C CA . VAL A 1 114 ? 1.201 -10.005 -14.391 1.00 98.19 114 VAL A CA 1
ATOM 929 C C . VAL A 1 114 ? 0.500 -9.913 -13.038 1.00 98.19 114 VAL A C 1
ATOM 931 O O . VAL A 1 114 ? 0.809 -10.692 -12.136 1.00 98.19 114 VAL A O 1
ATOM 934 N N . ILE A 1 115 ? -0.477 -9.012 -12.906 1.00 98.62 115 ILE A N 1
ATOM 935 C CA . ILE A 1 115 ? -1.303 -8.879 -11.699 1.00 98.62 115 ILE A CA 1
ATOM 936 C C . ILE A 1 115 ? -1.998 -10.206 -11.377 1.00 98.62 115 ILE A C 1
ATOM 938 O O . ILE A 1 115 ? -1.862 -10.720 -10.265 1.00 98.62 115 ILE A O 1
ATOM 942 N N . ARG A 1 116 ? -2.680 -10.805 -12.357 1.00 98.56 116 ARG A N 1
ATOM 943 C CA . ARG A 1 116 ? -3.370 -12.088 -12.190 1.00 98.56 116 ARG A CA 1
ATOM 944 C C . ARG A 1 116 ? -2.408 -13.207 -11.796 1.00 98.56 116 ARG A C 1
ATOM 946 O O . ARG A 1 116 ? -2.720 -14.003 -10.912 1.00 98.56 116 ARG A O 1
ATOM 953 N N . TYR A 1 117 ? -1.223 -13.256 -12.406 1.00 98.50 117 TYR A N 1
ATOM 954 C CA . TYR A 1 117 ? -0.173 -14.202 -12.030 1.00 98.50 117 TYR A CA 1
ATOM 955 C C . TYR A 1 117 ? 0.257 -14.028 -10.564 1.00 98.50 117 TYR A C 1
ATOM 957 O O . TYR A 1 117 ? 0.337 -15.021 -9.836 1.00 98.50 117 TYR A O 1
ATOM 965 N N . HIS A 1 118 ? 0.487 -12.792 -10.103 1.00 98.69 118 HIS A N 1
ATOM 966 C CA . HIS A 1 118 ? 0.845 -12.5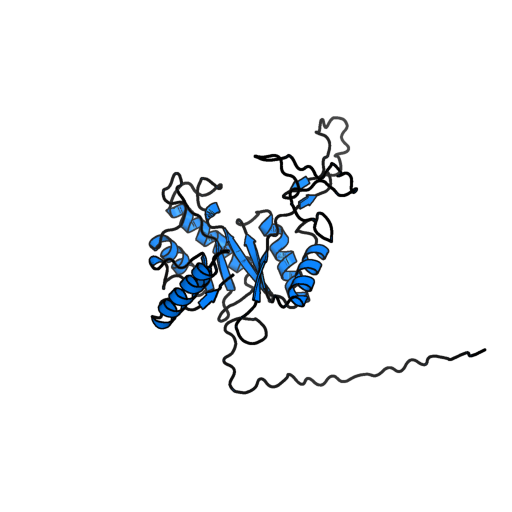17 -8.708 1.00 98.69 118 HIS A CA 1
ATOM 967 C C . HIS A 1 118 ? -0.264 -12.924 -7.733 1.00 98.69 118 HIS A C 1
ATOM 969 O O . HIS A 1 118 ? 0.028 -13.604 -6.749 1.00 98.69 118 HIS A O 1
ATOM 975 N N . LEU A 1 119 ? -1.521 -12.572 -8.023 1.00 98.75 119 LEU A N 1
ATOM 976 C CA . LEU A 1 119 ? -2.674 -12.935 -7.194 1.00 98.75 119 LEU A CA 1
ATOM 977 C C . LEU A 1 119 ? -2.813 -14.459 -7.085 1.00 98.75 119 LEU A C 1
ATOM 979 O O . LEU A 1 119 ? -2.803 -15.013 -5.989 1.00 98.75 119 LEU A O 1
ATOM 983 N N . LEU A 1 120 ? -2.849 -15.179 -8.208 1.00 98.50 120 LEU A N 1
ATOM 984 C CA . LEU A 1 120 ? -3.003 -16.637 -8.187 1.00 98.50 120 LEU A CA 1
ATOM 985 C C . LEU A 1 120 ? -1.832 -17.347 -7.494 1.00 98.50 120 LEU A C 1
ATOM 987 O O . LEU A 1 120 ? -2.050 -18.315 -6.765 1.00 98.50 120 LEU A O 1
ATOM 991 N N . THR A 1 121 ? -0.605 -16.852 -7.672 1.00 98.38 121 THR A N 1
ATOM 992 C CA . THR A 1 121 ? 0.578 -17.404 -6.994 1.00 98.38 121 THR A CA 1
ATOM 993 C C . THR A 1 121 ? 0.508 -17.173 -5.484 1.00 98.38 121 THR A C 1
ATOM 995 O O . THR A 1 121 ? 0.763 -18.093 -4.708 1.00 98.38 121 THR A O 1
ATOM 998 N N . ALA A 1 122 ? 0.113 -15.975 -5.051 1.00 98.38 122 ALA A N 1
ATOM 999 C CA . ALA A 1 122 ? -0.053 -15.655 -3.638 1.00 98.38 122 ALA A CA 1
ATOM 1000 C C . ALA A 1 122 ? -1.177 -16.477 -2.996 1.00 98.38 122 ALA A C 1
ATOM 1002 O O . ALA A 1 122 ? -0.973 -17.073 -1.937 1.00 98.38 122 ALA A O 1
ATOM 1003 N N . LYS A 1 123 ? -2.320 -16.605 -3.677 1.00 98.00 123 LYS A N 1
ATOM 1004 C CA . LYS A 1 123 ? -3.429 -17.458 -3.241 1.00 98.00 123 LYS A CA 1
ATOM 1005 C C . LYS A 1 123 ? -2.998 -18.914 -3.076 1.00 98.00 123 LYS A C 1
ATOM 1007 O O . LYS A 1 123 ? -3.328 -19.538 -2.072 1.00 98.00 123 LYS A O 1
ATOM 1012 N N . ALA A 1 124 ? -2.226 -19.449 -4.024 1.00 98.12 124 ALA A N 1
ATOM 1013 C CA . ALA A 1 124 ? -1.681 -20.804 -3.934 1.00 98.12 124 ALA A CA 1
ATOM 1014 C C . ALA A 1 124 ? -0.710 -20.983 -2.749 1.00 98.12 124 ALA A C 1
ATOM 1016 O O . ALA A 1 124 ? -0.612 -22.080 -2.205 1.00 98.12 124 ALA A O 1
ATOM 1017 N N . ALA A 1 125 ? -0.038 -19.911 -2.318 1.00 97.81 125 ALA A N 1
ATOM 1018 C CA . ALA A 1 125 ? 0.807 -19.884 -1.123 1.00 97.81 125 ALA A CA 1
ATOM 1019 C C . ALA A 1 125 ? 0.027 -19.647 0.190 1.00 97.81 125 ALA A C 1
ATOM 1021 O O . ALA A 1 125 ? 0.636 -19.570 1.255 1.00 97.81 125 ALA A O 1
ATOM 1022 N N . GLY A 1 126 ? -1.305 -19.526 0.137 1.00 96.94 126 GLY A N 1
ATOM 1023 C CA . GLY A 1 126 ? -2.161 -19.281 1.302 1.00 96.94 126 GLY A CA 1
ATOM 1024 C C . GLY A 1 126 ? -2.290 -17.810 1.708 1.00 96.94 126 GLY A C 1
ATOM 1025 O O . GLY A 1 126 ? -2.925 -17.518 2.719 1.00 96.94 126 GLY A O 1
ATOM 1026 N N . ILE A 1 127 ? -1.725 -16.877 0.937 1.00 98.12 127 ILE A N 1
ATOM 1027 C CA . ILE A 1 127 ? -1.920 -15.438 1.145 1.00 98.12 127 ILE A CA 1
ATOM 1028 C C . ILE A 1 127 ? -3.333 -15.073 0.686 1.00 98.12 127 ILE A C 1
ATOM 1030 O O . ILE A 1 127 ? -3.750 -15.417 -0.419 1.00 98.12 127 ILE A O 1
ATOM 1034 N N . GLN A 1 128 ? -4.068 -14.356 1.531 1.00 97.75 128 GLN A N 1
ATOM 1035 C CA . GLN A 1 128 ? -5.479 -14.039 1.306 1.00 97.75 128 GLN A CA 1
ATOM 1036 C C . GLN A 1 128 ? -5.700 -12.598 0.830 1.00 97.75 128 GLN A C 1
ATOM 1038 O O . GLN A 1 128 ? -6.713 -12.311 0.189 1.00 97.75 128 GLN A O 1
ATOM 1043 N N . ALA A 1 129 ? -4.760 -11.694 1.124 1.00 98.19 129 ALA A N 1
ATOM 1044 C CA . ALA A 1 129 ? -4.851 -10.299 0.715 1.00 98.19 129 ALA A CA 1
ATOM 1045 C C . ALA A 1 129 ? -3.493 -9.659 0.412 1.00 98.19 129 ALA A C 1
ATOM 1047 O O . ALA A 1 129 ? -2.474 -10.049 0.990 1.00 98.19 129 ALA A O 1
ATOM 1048 N N . PHE A 1 130 ? -3.510 -8.634 -0.440 1.00 98.56 130 PHE A N 1
ATOM 1049 C CA . PHE A 1 130 ? -2.387 -7.722 -0.638 1.00 98.56 130 PHE A CA 1
ATOM 1050 C C . PHE A 1 130 ? -2.626 -6.362 0.019 1.00 98.56 130 PHE A C 1
ATOM 1052 O O . PHE A 1 130 ? -3.710 -5.792 -0.082 1.00 98.56 130 PHE A O 1
ATOM 1059 N N . LEU A 1 131 ? -1.582 -5.842 0.663 1.00 97.94 131 LEU A N 1
ATOM 1060 C CA . LEU A 1 131 ? -1.492 -4.492 1.213 1.00 97.94 131 LEU A CA 1
ATOM 1061 C C . LEU A 1 131 ? -0.593 -3.678 0.280 1.00 97.94 131 LEU A C 1
ATOM 1063 O O . LEU A 1 131 ? 0.630 -3.815 0.312 1.00 97.94 131 LEU A O 1
ATOM 1067 N N . VAL A 1 132 ? -1.217 -2.916 -0.609 1.00 98.44 132 VAL A N 1
ATOM 1068 C CA . VAL A 1 132 ? -0.577 -2.287 -1.766 1.00 98.44 132 VAL A CA 1
ATOM 1069 C C . VAL A 1 132 ? 0.052 -0.961 -1.365 1.00 98.44 132 VAL A C 1
ATOM 1071 O O . VAL A 1 132 ? -0.658 -0.068 -0.909 1.00 98.44 132 VAL A O 1
ATOM 1074 N N . ASP A 1 133 ? 1.365 -0.837 -1.544 1.00 97.19 133 ASP A N 1
ATOM 1075 C CA . ASP A 1 133 ? 2.097 0.405 -1.289 1.00 97.19 133 ASP A CA 1
ATOM 1076 C C . ASP A 1 133 ? 1.603 1.534 -2.202 1.00 97.19 133 ASP A C 1
ATOM 1078 O O . ASP A 1 133 ? 1.451 1.333 -3.411 1.00 97.19 133 ASP A O 1
ATOM 1082 N N . TRP A 1 134 ? 1.310 2.705 -1.631 1.00 97.88 134 TRP A N 1
ATOM 1083 C CA . TRP A 1 134 ? 0.579 3.763 -2.333 1.00 97.88 134 TRP A CA 1
ATOM 1084 C C . TRP A 1 134 ? 0.983 5.179 -1.892 1.00 97.88 134 TRP A C 1
ATOM 1086 O O . TRP A 1 134 ? 1.044 5.490 -0.701 1.00 97.88 134 TRP A O 1
ATOM 1096 N N . TYR A 1 135 ? 1.199 6.062 -2.878 1.00 95.88 135 TYR A N 1
ATOM 1097 C CA . TYR A 1 135 ? 1.842 7.382 -2.726 1.00 95.88 135 TYR A CA 1
ATOM 1098 C C . TYR A 1 135 ? 0.930 8.573 -3.048 1.00 95.88 135 TYR A C 1
ATOM 1100 O O . TYR A 1 135 ? 1.411 9.665 -3.364 1.00 95.88 135 TYR A O 1
ATOM 1108 N N . GLY A 1 136 ? -0.384 8.391 -3.006 1.00 95.19 136 GLY A N 1
ATOM 1109 C CA . GLY A 1 136 ? -1.326 9.465 -3.299 1.00 95.19 136 GLY A CA 1
ATOM 1110 C C . GLY A 1 136 ? -1.994 9.350 -4.674 1.00 95.19 136 GLY A C 1
ATOM 1111 O O . GLY A 1 136 ? -1.524 8.600 -5.544 1.00 95.19 136 GLY A O 1
ATOM 1112 N N . PRO A 1 137 ? -3.065 10.133 -4.900 1.00 95.25 137 PRO A N 1
ATOM 1113 C CA . PRO A 1 137 ? -3.811 10.129 -6.154 1.00 95.25 137 PRO A CA 1
ATOM 1114 C C . PRO A 1 137 ? -2.929 10.512 -7.347 1.00 95.25 137 PRO A C 1
ATOM 1116 O O . PRO A 1 137 ? -2.131 11.449 -7.278 1.00 95.25 137 PRO A O 1
ATOM 1119 N N . GLY A 1 138 ? -3.076 9.800 -8.463 1.00 92.56 138 GLY A N 1
ATOM 1120 C CA . GLY A 1 138 ? -2.318 10.039 -9.693 1.00 92.56 138 GLY A CA 1
ATOM 1121 C C . GLY A 1 138 ? -0.847 9.603 -9.653 1.00 92.56 138 GLY A C 1
ATOM 1122 O O . GLY A 1 138 ? -0.145 9.756 -10.662 1.00 92.56 138 GLY A O 1
ATOM 1123 N N . SER A 1 139 ? -0.373 9.035 -8.535 1.00 94.31 139 SER A N 1
ATOM 1124 C CA . SER A 1 139 ? 0.937 8.376 -8.457 1.00 94.31 139 SER A CA 1
ATOM 1125 C C . SER A 1 139 ? 1.018 7.188 -9.429 1.00 94.31 139 SER A C 1
ATOM 1127 O O . SER A 1 139 ? 0.049 6.821 -10.097 1.00 94.31 139 SER A O 1
ATOM 1129 N N . PHE A 1 140 ? 2.199 6.594 -9.603 1.00 93.50 140 PHE A N 1
ATOM 1130 C CA . PHE A 1 140 ? 2.301 5.431 -10.492 1.00 93.50 140 PHE A CA 1
ATOM 1131 C C . PHE A 1 140 ? 1.587 4.222 -9.894 1.00 93.50 140 PHE A C 1
ATOM 1133 O O . PHE A 1 140 ? 0.922 3.498 -10.625 1.00 93.50 140 PHE A O 1
ATOM 1140 N N . GLU A 1 141 ? 1.699 4.074 -8.580 1.00 95.31 141 GLU A N 1
ATOM 1141 C CA . GLU A 1 141 ? 1.134 3.020 -7.750 1.00 95.31 141 GLU A CA 1
ATOM 1142 C C . GLU A 1 141 ? -0.398 3.101 -7.685 1.00 95.31 141 GLU A C 1
ATOM 1144 O O . GLU A 1 141 ? -1.067 2.081 -7.554 1.00 95.31 141 GLU A O 1
ATOM 1149 N N . ASP A 1 142 ? -0.959 4.296 -7.881 1.00 96.88 142 ASP A N 1
ATOM 1150 C CA . ASP A 1 142 ? -2.398 4.534 -8.012 1.00 96.88 142 ASP A CA 1
ATOM 1151 C C . ASP A 1 142 ? -2.990 3.940 -9.304 1.00 96.88 142 ASP A C 1
ATOM 1153 O O . ASP A 1 142 ? -4.082 3.378 -9.314 1.00 96.88 142 ASP A O 1
ATOM 1157 N N . LYS A 1 143 ? -2.241 3.985 -10.413 1.00 93.94 143 LYS A N 1
ATOM 1158 C CA . LYS A 1 143 ? -2.715 3.544 -11.741 1.00 93.94 143 LYS A CA 1
ATOM 1159 C C . LYS A 1 143 ? -3.139 2.068 -11.803 1.00 93.94 143 LYS A C 1
ATOM 1161 O O . LYS A 1 143 ? -4.164 1.794 -12.428 1.00 93.94 143 LYS A O 1
ATOM 1166 N N . PRO A 1 144 ? -2.391 1.102 -11.233 1.00 96.12 144 PRO A N 1
ATOM 1167 C CA . PRO A 1 144 ? -2.795 -0.298 -11.249 1.00 96.12 144 PRO A CA 1
ATOM 1168 C C . PRO A 1 144 ? -3.866 -0.648 -10.209 1.00 96.12 144 PRO A C 1
ATOM 1170 O O . PRO A 1 144 ? -4.381 -1.758 -10.291 1.00 96.12 144 PRO A O 1
ATOM 1173 N N . MET A 1 145 ? -4.240 0.237 -9.271 1.00 98.12 145 MET A N 1
ATOM 1174 C CA . MET A 1 145 ? -5.173 -0.097 -8.178 1.00 98.12 145 MET A CA 1
ATOM 1175 C C . MET A 1 145 ? -6.506 -0.655 -8.673 1.00 98.12 145 MET A C 1
ATOM 1177 O O . MET A 1 145 ? -6.951 -1.695 -8.194 1.00 98.12 145 MET A O 1
ATOM 1181 N N . ARG A 1 146 ? -7.121 -0.021 -9.677 1.00 96.94 146 ARG A N 1
ATOM 1182 C CA . ARG A 1 146 ? -8.389 -0.516 -10.237 1.00 96.94 146 ARG A CA 1
ATOM 1183 C C . ARG A 1 146 ? -8.229 -1.872 -10.932 1.00 96.94 146 ARG A C 1
ATOM 1185 O O . ARG A 1 146 ? -9.062 -2.745 -10.753 1.00 96.94 146 ARG A O 1
ATOM 1192 N N . ILE A 1 147 ? -7.123 -2.086 -11.650 1.00 98.06 147 ILE A N 1
ATOM 1193 C CA . ILE A 1 147 ? -6.828 -3.376 -12.303 1.00 98.06 147 ILE A CA 1
ATOM 1194 C C . ILE A 1 147 ? -6.594 -4.472 -11.250 1.00 98.06 147 ILE A C 1
ATOM 1196 O O . ILE A 1 147 ? -7.046 -5.600 -11.423 1.00 98.06 147 ILE A O 1
ATOM 1200 N N . LEU A 1 148 ? -5.901 -4.139 -10.155 1.00 98.44 148 LEU A N 1
ATOM 1201 C CA . LEU A 1 148 ? -5.683 -5.027 -9.012 1.00 98.44 148 LEU A CA 1
ATOM 1202 C C . LEU A 1 148 ? -7.001 -5.440 -8.362 1.00 98.44 148 LEU A C 1
ATOM 1204 O O . LEU A 1 148 ? -7.171 -6.623 -8.089 1.00 98.44 148 LEU A O 1
ATOM 1208 N N . LEU A 1 149 ? -7.911 -4.492 -8.128 1.00 98.75 149 LEU A N 1
ATOM 1209 C CA . LEU A 1 149 ? -9.230 -4.772 -7.560 1.00 98.75 149 LEU A CA 1
ATOM 1210 C C . LEU A 1 149 ? -10.058 -5.666 -8.490 1.00 98.75 149 LEU A C 1
ATOM 1212 O O . LEU A 1 149 ? -10.517 -6.709 -8.033 1.00 98.75 149 LEU A O 1
ATOM 1216 N N . ASP A 1 150 ? -10.149 -5.335 -9.784 1.00 98.44 150 ASP A N 1
ATOM 1217 C CA . ASP A 1 150 ? -10.862 -6.152 -10.779 1.00 98.44 150 ASP A CA 1
ATOM 1218 C C . ASP A 1 150 ? -10.363 -7.610 -10.782 1.00 98.44 150 ASP A C 1
ATOM 1220 O O . ASP A 1 150 ? -11.138 -8.556 -10.657 1.00 98.44 150 ASP A O 1
ATOM 1224 N N . GLU A 1 151 ? -9.045 -7.815 -10.905 1.00 98.69 151 GLU A N 1
ATOM 1225 C CA . GLU A 1 151 ? -8.479 -9.169 -10.945 1.00 98.69 151 GLU A CA 1
ATOM 1226 C C . GLU A 1 151 ? -8.581 -9.879 -9.589 1.00 98.69 151 GLU A C 1
ATOM 1228 O O . GLU A 1 151 ? -8.670 -11.108 -9.542 1.00 98.69 151 GLU A O 1
ATOM 1233 N N . ALA A 1 152 ? -8.562 -9.142 -8.476 1.00 98.62 152 ALA A N 1
ATOM 1234 C CA . ALA A 1 152 ? -8.731 -9.713 -7.145 1.00 98.62 152 ALA A CA 1
ATOM 1235 C C . ALA A 1 152 ? -10.164 -10.206 -6.909 1.00 98.62 152 ALA A C 1
ATOM 1237 O O . ALA A 1 152 ? -10.326 -11.246 -6.263 1.00 98.62 152 ALA A O 1
ATOM 1238 N N . GLU A 1 153 ? -11.180 -9.536 -7.465 1.00 98.12 153 GLU A N 1
ATOM 1239 C CA . GLU A 1 153 ? -12.567 -10.019 -7.451 1.00 98.12 153 GLU A CA 1
ATOM 1240 C C . GLU A 1 153 ? -12.667 -11.379 -8.156 1.00 98.12 153 GLU A C 1
ATOM 1242 O O . GLU A 1 153 ? -13.130 -12.352 -7.554 1.00 98.12 153 GLU A O 1
ATOM 1247 N N . ASP A 1 154 ? -12.112 -11.487 -9.367 1.00 97.88 154 ASP A N 1
ATOM 1248 C CA . ASP A 1 154 ? -12.071 -12.734 -10.143 1.00 97.88 154 ASP A CA 1
ATOM 1249 C C . ASP A 1 154 ? -11.256 -13.842 -9.456 1.00 97.88 154 ASP A C 1
ATOM 1251 O O . ASP A 1 154 ? -11.602 -15.028 -9.504 1.00 97.88 154 ASP A O 1
ATOM 1255 N N . CYS A 1 155 ? -10.148 -13.477 -8.808 1.00 97.69 155 CYS A N 1
ATOM 1256 C CA . CYS A 1 155 ? -9.273 -14.425 -8.125 1.00 97.69 155 CYS A CA 1
ATOM 1257 C C . CYS A 1 155 ? -9.766 -14.789 -6.719 1.00 97.69 155 CYS A C 1
ATOM 1259 O O . CYS A 1 155 ? -9.196 -15.692 -6.099 1.00 97.69 155 CYS A O 1
ATOM 1261 N N . GLY A 1 156 ? -10.801 -14.130 -6.191 1.00 96.56 156 GLY A N 1
ATOM 1262 C CA . GLY A 1 156 ? -11.258 -14.295 -4.811 1.00 96.56 156 GLY A CA 1
ATOM 1263 C C . GLY A 1 156 ? -10.164 -13.970 -3.790 1.00 96.56 156 GLY A C 1
ATOM 1264 O O . GLY A 1 156 ? -9.928 -14.759 -2.875 1.00 96.56 156 GLY A O 1
ATOM 1265 N N . MET A 1 157 ? -9.453 -12.863 -3.996 1.00 98.25 157 MET A N 1
ATOM 1266 C CA . MET A 1 157 ? -8.483 -12.282 -3.062 1.00 98.25 157 MET A CA 1
ATOM 1267 C C . MET A 1 157 ? -8.950 -10.900 -2.610 1.00 98.25 157 MET A C 1
ATOM 1269 O O . MET A 1 157 ? -9.851 -10.322 -3.216 1.00 98.25 157 MET A O 1
ATOM 1273 N N . LYS A 1 158 ? -8.342 -10.366 -1.545 1.00 98.69 158 LYS A N 1
ATOM 1274 C CA . LYS A 1 158 ? -8.605 -8.996 -1.088 1.00 98.69 158 LYS A CA 1
ATOM 1275 C C . LYS A 1 158 ? -7.426 -8.056 -1.305 1.00 98.69 158 LYS A C 1
ATOM 1277 O O . LYS A 1 158 ? -6.275 -8.485 -1.323 1.00 98.69 158 LYS A O 1
ATOM 1282 N N . ILE A 1 159 ? -7.717 -6.768 -1.425 1.00 98.75 159 ILE A N 1
ATOM 1283 C CA . ILE A 1 159 ? -6.742 -5.690 -1.594 1.00 98.75 159 ILE A CA 1
ATOM 1284 C C . ILE A 1 159 ? -7.042 -4.596 -0.565 1.00 98.75 159 ILE A C 1
ATOM 1286 O O . ILE A 1 159 ? -8.193 -4.215 -0.393 1.00 98.75 159 ILE A O 1
ATOM 1290 N N . ALA A 1 160 ? -6.025 -4.066 0.104 1.00 98.50 160 ALA A N 1
ATOM 1291 C CA . ALA A 1 160 ? -6.117 -2.820 0.865 1.00 98.50 160 ALA A CA 1
ATOM 1292 C C . ALA A 1 160 ? -4.916 -1.932 0.560 1.00 98.50 160 ALA A C 1
ATOM 1294 O O . ALA A 1 160 ? -3.874 -2.411 0.115 1.00 98.50 160 ALA A O 1
ATOM 1295 N N . VAL A 1 161 ? -5.057 -0.639 0.830 1.00 98.62 161 VAL A N 1
ATOM 1296 C CA . VAL A 1 161 ? -3.965 0.322 0.685 1.00 98.62 161 VAL A CA 1
ATOM 1297 C C . VAL A 1 161 ? -3.034 0.288 1.903 1.00 98.62 161 VAL A C 1
ATOM 1299 O O . VAL A 1 161 ? -3.487 0.310 3.049 1.00 98.62 161 VAL A O 1
ATOM 1302 N N . CYS A 1 162 ? -1.728 0.264 1.630 1.00 97.50 162 CYS A N 1
ATOM 1303 C CA . CYS A 1 162 ? -0.648 0.622 2.542 1.00 97.50 162 CYS A CA 1
ATOM 1304 C C . CYS A 1 162 ? -0.158 2.029 2.179 1.00 97.50 162 CYS A C 1
ATOM 1306 O O . CYS A 1 162 ? 0.524 2.238 1.180 1.00 97.50 162 CYS A O 1
ATOM 1308 N N . TYR A 1 163 ? -0.574 3.002 2.975 1.00 96.56 163 TYR A N 1
ATOM 1309 C CA . TYR A 1 163 ? -0.417 4.416 2.717 1.00 96.56 163 TYR A CA 1
ATOM 1310 C C . TYR A 1 163 ? 0.909 4.972 3.235 1.00 96.56 163 TYR A C 1
ATOM 1312 O O . TYR A 1 163 ? 1.232 4.811 4.410 1.00 96.56 163 TYR A O 1
ATOM 1320 N N . GLU A 1 164 ? 1.652 5.665 2.379 1.00 95.31 164 GLU A N 1
ATOM 1321 C CA . GLU A 1 164 ? 2.963 6.231 2.702 1.00 95.31 164 GLU A CA 1
ATOM 1322 C C . GLU A 1 164 ? 2.869 7.648 3.288 1.00 95.31 164 GLU A C 1
ATOM 1324 O O . GLU A 1 164 ? 2.776 8.634 2.558 1.00 95.31 164 GLU A O 1
ATOM 1329 N N . GLU A 1 165 ? 2.987 7.775 4.616 1.00 94.56 165 GLU A N 1
ATOM 1330 C CA . GLU A 1 165 ? 2.858 9.058 5.334 1.00 94.56 165 GLU A CA 1
ATOM 1331 C C . GLU A 1 165 ? 3.887 10.111 4.875 1.00 94.56 165 GLU A C 1
ATOM 1333 O O . GLU A 1 165 ? 3.668 11.318 4.997 1.00 94.56 165 GLU A O 1
ATOM 1338 N N . LYS A 1 166 ? 5.030 9.682 4.322 1.00 92.75 166 LYS A N 1
ATOM 1339 C CA . LYS A 1 166 ? 6.121 10.586 3.923 1.00 92.75 166 LYS A CA 1
ATOM 1340 C C . LYS A 1 166 ? 5.688 11.635 2.900 1.00 92.75 166 LYS A C 1
ATOM 1342 O O . LYS A 1 166 ? 6.227 12.740 2.915 1.00 92.75 166 LYS A O 1
ATOM 1347 N N . ILE A 1 167 ? 4.677 11.342 2.075 1.00 92.69 167 ILE A N 1
ATOM 1348 C CA . ILE A 1 167 ? 4.150 12.281 1.073 1.00 92.69 167 ILE A CA 1
ATOM 1349 C C . ILE A 1 167 ? 3.495 13.528 1.697 1.00 92.69 167 ILE A C 1
ATOM 1351 O O . ILE A 1 167 ? 3.174 14.475 0.981 1.00 92.69 167 ILE A O 1
ATOM 1355 N N . HIS A 1 168 ? 3.310 13.561 3.022 1.00 91.88 168 HIS A N 1
ATOM 1356 C CA . HIS A 1 168 ? 2.789 14.710 3.769 1.00 91.88 168 HIS A CA 1
ATOM 1357 C C . HIS A 1 168 ? 3.845 15.687 4.262 1.00 91.88 168 HIS A C 1
ATOM 1359 O O . HIS A 1 168 ? 3.506 16.650 4.951 1.00 91.88 168 HIS A O 1
ATOM 1365 N N . PHE A 1 169 ? 5.107 15.490 3.889 1.00 92.31 169 PHE A N 1
ATOM 1366 C CA . PHE A 1 169 ? 6.184 16.356 4.345 1.00 92.31 169 PHE A CA 1
ATOM 1367 C C . PHE A 1 169 ? 7.037 16.886 3.184 1.00 92.31 169 PHE A C 1
ATOM 1369 O O . PHE A 1 169 ? 7.228 16.182 2.185 1.00 92.31 169 PHE A O 1
ATOM 1376 N N . PRO A 1 170 ? 7.561 18.125 3.283 1.00 85.56 170 PRO A N 1
ATOM 1377 C CA . PRO A 1 170 ? 8.229 18.810 2.174 1.00 85.56 170 PRO A CA 1
ATOM 1378 C C . PRO A 1 170 ? 9.344 18.013 1.483 1.00 85.56 170 PRO A C 1
ATOM 1380 O O . PRO A 1 170 ? 9.518 18.123 0.273 1.00 85.56 170 PRO A O 1
ATOM 1383 N N . GLN A 1 171 ? 10.080 17.179 2.222 1.00 82.12 171 GLN A N 1
ATOM 1384 C CA . GLN A 1 171 ? 11.171 16.361 1.682 1.00 82.12 171 GLN A CA 1
ATOM 1385 C C . GLN A 1 171 ? 10.715 15.299 0.669 1.00 82.12 171 GLN A C 1
ATOM 1387 O O . GLN A 1 171 ? 11.541 14.749 -0.052 1.00 82.12 171 GLN A O 1
ATOM 1392 N N . SER A 1 172 ? 9.418 14.998 0.610 1.00 80.12 172 SER A N 1
ATOM 1393 C CA . SER A 1 172 ? 8.830 14.031 -0.321 1.00 80.12 172 SER A CA 1
ATOM 1394 C C . SER A 1 172 ? 7.653 14.639 -1.078 1.00 80.12 172 SER A C 1
ATOM 1396 O O . SER A 1 172 ? 6.653 13.970 -1.323 1.00 80.12 172 SER A O 1
ATOM 1398 N N . PHE A 1 173 ? 7.785 15.914 -1.466 1.00 77.56 173 PHE A N 1
ATOM 1399 C CA . PHE A 1 173 ? 6.771 16.655 -2.231 1.00 77.56 173 PHE A CA 1
ATOM 1400 C C . PHE A 1 173 ? 5.474 16.907 -1.441 1.00 77.56 173 PHE A C 1
ATOM 1402 O O . PHE A 1 173 ? 4.377 16.989 -2.004 1.00 77.56 173 PHE A O 1
ATOM 1409 N N . GLY A 1 174 ? 5.598 16.997 -0.116 1.00 76.50 174 GLY A N 1
ATOM 1410 C CA . GLY A 1 174 ? 4.511 17.299 0.803 1.00 76.50 174 GLY A CA 1
ATOM 1411 C C . GLY A 1 174 ? 4.206 18.790 0.977 1.00 76.50 174 GLY A C 1
ATOM 1412 O O . GLY A 1 174 ? 4.932 19.642 0.465 1.00 76.50 174 GLY A O 1
ATOM 1413 N N . PRO A 1 175 ? 3.114 19.104 1.692 1.00 82.25 175 PRO A N 1
ATOM 1414 C CA . PRO A 1 175 ? 2.690 20.465 1.997 1.00 82.25 175 PRO A CA 1
ATOM 1415 C C . PRO A 1 175 ? 3.708 21.274 2.799 1.00 82.25 175 PRO A C 1
ATOM 1417 O O . PRO A 1 175 ? 4.636 20.740 3.405 1.00 82.25 175 PRO A O 1
ATOM 1420 N N . SER A 1 176 ? 3.492 22.589 2.820 1.00 88.12 176 SER A N 1
ATOM 1421 C CA . SER A 1 176 ? 4.410 23.575 3.398 1.00 88.12 176 SER A CA 1
ATOM 1422 C C . SER A 1 176 ? 4.088 23.945 4.848 1.00 88.12 176 SER A C 1
ATOM 1424 O O . SER A 1 176 ? 4.812 24.731 5.461 1.00 88.12 176 SER A O 1
ATOM 1426 N N . SER A 1 177 ? 3.031 23.362 5.425 1.00 95.50 177 SER A N 1
ATOM 1427 C CA . SER A 1 177 ? 2.631 23.573 6.817 1.00 95.50 177 SER A CA 1
ATOM 1428 C C . SER A 1 177 ? 1.989 22.329 7.452 1.00 95.50 177 SER A C 1
ATOM 1430 O O . SER A 1 177 ? 1.547 21.411 6.762 1.00 95.50 177 SER A O 1
ATOM 1432 N N . ARG A 1 178 ? 1.925 22.293 8.793 1.00 95.94 178 ARG A N 1
ATOM 1433 C CA . ARG A 1 178 ? 1.285 21.196 9.551 1.00 95.94 178 ARG A CA 1
ATOM 1434 C C . ARG A 1 178 ? -0.220 21.061 9.283 1.00 95.94 178 ARG A C 1
ATOM 1436 O O . ARG A 1 178 ? -0.658 19.935 9.067 1.00 95.94 178 ARG A O 1
ATOM 1443 N N . PRO A 1 179 ? -1.021 22.148 9.256 1.00 97.25 179 PRO A N 1
ATOM 1444 C CA . PRO A 1 179 ? -2.444 22.031 8.937 1.00 97.25 179 PRO A CA 1
ATOM 1445 C C . PRO A 1 179 ? -2.691 21.486 7.527 1.00 97.25 179 PRO A C 1
ATOM 1447 O O . PRO A 1 179 ? -3.561 20.640 7.349 1.00 97.25 179 PRO A O 1
ATOM 1450 N N . GLU A 1 180 ? -1.887 21.902 6.544 1.00 96.12 180 GLU A N 1
ATOM 1451 C CA . GLU A 1 180 ? -1.969 21.364 5.181 1.00 96.12 180 GLU A CA 1
ATOM 1452 C C . GLU A 1 180 ? -1.600 19.870 5.121 1.00 96.12 180 GLU A C 1
ATOM 1454 O O . GLU A 1 180 ? -2.180 19.135 4.325 1.00 96.12 180 GLU A O 1
ATOM 1459 N N . ALA A 1 181 ? -0.665 19.394 5.959 1.00 96.00 181 ALA A N 1
ATOM 1460 C CA . ALA A 1 181 ? -0.347 17.964 6.080 1.00 96.00 181 ALA A CA 1
ATOM 1461 C C . ALA A 1 181 ? -1.569 17.148 6.518 1.00 96.00 181 ALA A C 1
ATOM 1463 O O . ALA A 1 181 ? -1.915 16.170 5.858 1.00 96.00 181 ALA A O 1
ATOM 1464 N N . VAL A 1 182 ? -2.268 17.611 7.560 1.00 97.50 182 VAL A N 1
ATOM 1465 C CA . VAL A 1 182 ? -3.517 17.003 8.048 1.00 97.50 182 VAL A CA 1
ATOM 1466 C C . VAL A 1 182 ? -4.608 17.037 6.978 1.00 97.50 182 VAL A C 1
ATOM 1468 O O . VAL A 1 182 ? -5.268 16.030 6.731 1.00 97.50 182 VAL A O 1
ATOM 1471 N N . GLU A 1 183 ? -4.808 18.182 6.322 1.00 97.62 183 GLU A N 1
ATOM 1472 C CA . GLU A 1 183 ? -5.825 18.323 5.275 1.00 97.62 183 GLU A CA 1
ATOM 1473 C C . GLU A 1 183 ? -5.554 17.390 4.089 1.00 97.62 183 GLU A C 1
ATOM 1475 O O . GLU A 1 183 ? -6.478 16.751 3.573 1.00 97.62 183 GLU A O 1
ATOM 1480 N N . ARG A 1 184 ? -4.287 17.272 3.679 1.00 95.69 184 ARG A N 1
ATOM 1481 C CA . ARG A 1 184 ? -3.883 16.382 2.593 1.00 95.69 184 ARG A CA 1
ATOM 1482 C C . ARG A 1 184 ? -4.113 14.918 2.947 1.00 95.69 184 ARG A C 1
ATOM 1484 O O . ARG A 1 184 ? -4.679 14.208 2.126 1.00 95.69 184 ARG A O 1
ATOM 1491 N N . GLU A 1 185 ? -3.742 14.482 4.148 1.00 96.38 185 GLU A N 1
ATOM 1492 C CA . GLU A 1 185 ? -4.013 13.113 4.600 1.00 96.38 185 GLU A CA 1
ATOM 1493 C C . GLU A 1 185 ? -5.514 12.810 4.603 1.00 96.38 185 GLU A C 1
ATOM 1495 O O . GLU A 1 185 ? -5.953 11.814 4.036 1.00 96.38 185 GLU A O 1
ATOM 1500 N N . ILE A 1 186 ? -6.339 13.715 5.141 1.00 98.25 186 ILE A N 1
ATOM 1501 C CA . ILE A 1 186 ? -7.801 13.560 5.112 1.00 98.25 186 ILE A CA 1
ATOM 1502 C C . ILE A 1 186 ? -8.316 13.431 3.671 1.00 98.25 186 ILE A C 1
ATOM 1504 O O . ILE A 1 186 ? -9.233 12.648 3.407 1.00 98.25 186 ILE A O 1
ATOM 1508 N N . LYS A 1 187 ? -7.771 14.215 2.735 1.00 98.12 187 LYS A N 1
ATOM 1509 C CA . LYS A 1 187 ? -8.164 14.182 1.322 1.00 98.12 187 LYS A CA 1
ATOM 1510 C C . LYS A 1 187 ? -7.758 12.875 0.645 1.00 98.12 187 LYS A C 1
ATOM 1512 O O . LYS A 1 187 ? -8.578 12.301 -0.066 1.00 98.12 187 LYS A O 1
ATOM 1517 N N . ASP A 1 188 ? -6.541 12.411 0.873 1.00 97.69 188 ASP A N 1
ATOM 1518 C CA . ASP A 1 188 ? -6.009 11.192 0.270 1.00 97.69 188 ASP A CA 1
ATOM 1519 C C . ASP A 1 188 ? -6.707 9.942 0.831 1.00 97.69 188 ASP A C 1
ATOM 1521 O O . ASP A 1 188 ? -7.122 9.071 0.070 1.00 97.69 188 ASP A O 1
ATOM 1525 N N . LEU A 1 189 ? -6.946 9.884 2.144 1.00 98.50 189 LEU A N 1
ATOM 1526 C CA . LEU A 1 189 ? -7.729 8.807 2.754 1.00 98.50 189 LEU A CA 1
ATOM 1527 C C . LEU A 1 189 ? -9.178 8.816 2.258 1.00 98.50 189 LEU A C 1
ATOM 1529 O O . LEU A 1 189 ? -9.731 7.761 1.962 1.00 98.50 189 LEU A O 1
ATOM 1533 N N . ARG A 1 190 ? -9.793 9.995 2.092 1.00 98.62 190 ARG A N 1
ATOM 1534 C CA . ARG A 1 190 ? -11.119 10.101 1.466 1.00 98.62 190 ARG A CA 1
ATOM 1535 C C . ARG A 1 190 ? -11.106 9.591 0.024 1.00 98.62 190 ARG A C 1
ATOM 1537 O O . ARG A 1 190 ? -12.020 8.867 -0.342 1.00 98.62 190 ARG A O 1
ATOM 1544 N N . TYR A 1 191 ? -10.073 9.913 -0.753 1.00 98.69 191 TYR A N 1
ATOM 1545 C CA . TYR A 1 191 ? -9.905 9.394 -2.110 1.00 98.69 191 TYR A CA 1
ATOM 1546 C C . TYR A 1 191 ? -9.852 7.862 -2.123 1.00 98.69 191 TYR A C 1
ATOM 1548 O O . TYR A 1 191 ? -10.594 7.247 -2.875 1.00 98.69 191 TYR A O 1
ATOM 1556 N N . ILE A 1 192 ? -9.060 7.236 -1.244 1.00 98.62 192 ILE A N 1
ATOM 1557 C CA . ILE A 1 192 ? -9.003 5.767 -1.133 1.00 98.62 192 ILE A CA 1
ATOM 1558 C C . ILE A 1 192 ? -10.398 5.184 -0.868 1.00 98.62 192 ILE A C 1
ATOM 1560 O O . ILE A 1 192 ? -10.802 4.219 -1.514 1.00 98.62 192 ILE A O 1
ATOM 1564 N N . LEU A 1 193 ? -11.142 5.771 0.072 1.00 98.56 193 LEU A N 1
ATOM 1565 C CA . LEU A 1 193 ? -12.481 5.299 0.425 1.00 98.56 193 LEU A CA 1
ATOM 1566 C C . LEU A 1 193 ? -13.472 5.452 -0.730 1.00 98.56 193 LEU A C 1
ATOM 1568 O O . LEU A 1 193 ? -14.215 4.517 -1.004 1.00 98.56 193 LEU A O 1
ATOM 1572 N N . ASP A 1 194 ? -13.470 6.606 -1.394 1.00 98.38 194 ASP A N 1
ATOM 1573 C CA . ASP A 1 194 ? -14.441 6.940 -2.437 1.00 98.38 194 ASP A CA 1
ATOM 1574 C C . ASP A 1 194 ? -14.134 6.212 -3.764 1.00 98.38 194 ASP A C 1
ATOM 1576 O O . ASP A 1 194 ? -15.048 5.890 -4.518 1.00 98.38 194 ASP A O 1
ATOM 1580 N N . GLU A 1 195 ? -12.862 5.925 -4.055 1.00 98.25 195 GLU A N 1
ATOM 1581 C CA . GLU A 1 195 ? -12.436 5.317 -5.324 1.00 98.25 195 GLU A CA 1
ATOM 1582 C C . GLU A 1 195 ? -12.300 3.795 -5.260 1.00 98.25 195 GLU A C 1
ATOM 1584 O O . GLU A 1 195 ? -12.480 3.122 -6.278 1.00 98.25 195 GLU A O 1
ATOM 1589 N N . TYR A 1 196 ? -11.947 3.247 -4.091 1.00 98.44 196 TYR A N 1
ATOM 1590 C CA . TYR A 1 196 ? -11.614 1.827 -3.930 1.00 98.44 196 TYR A CA 1
ATOM 1591 C C . TYR A 1 196 ? -12.508 1.102 -2.927 1.00 98.44 196 TYR A C 1
ATOM 1593 O O . TYR A 1 196 ? -12.707 -0.105 -3.064 1.00 98.44 196 TYR A O 1
ATOM 1601 N N . GLY A 1 197 ? -13.048 1.815 -1.934 1.00 97.25 197 GLY A N 1
ATOM 1602 C CA . GLY A 1 197 ? -13.713 1.219 -0.774 1.00 97.25 197 GLY A CA 1
ATOM 1603 C C . GLY A 1 197 ? -14.974 0.408 -1.089 1.00 97.25 197 GLY A C 1
ATOM 1604 O O . GLY A 1 197 ? -15.292 -0.506 -0.330 1.00 97.25 197 GLY A O 1
ATOM 1605 N N . ASP A 1 198 ? -15.646 0.696 -2.207 1.00 96.69 198 ASP A N 1
ATOM 1606 C CA . ASP A 1 198 ? -16.875 0.010 -2.636 1.00 96.69 198 ASP A CA 1
ATOM 1607 C C . ASP A 1 198 ? -16.621 -1.291 -3.428 1.00 96.69 198 ASP A C 1
ATOM 1609 O O . ASP A 1 198 ? -17.563 -2.039 -3.702 1.00 96.69 198 ASP A O 1
ATOM 1613 N N . SER A 1 199 ? -15.370 -1.597 -3.802 1.00 98.31 199 SER A N 1
ATOM 1614 C CA . SER A 1 199 ? -15.048 -2.853 -4.497 1.00 98.31 199 SER A CA 1
ATOM 1615 C C . SER A 1 199 ? -15.288 -4.058 -3.588 1.00 98.31 199 SER A C 1
ATOM 1617 O O . SER A 1 199 ? -14.893 -4.074 -2.419 1.00 98.31 199 SER A O 1
ATOM 1619 N N . ALA A 1 200 ? -15.849 -5.136 -4.145 1.00 97.62 200 ALA A N 1
ATOM 1620 C CA . ALA A 1 200 ? -16.052 -6.378 -3.406 1.00 97.62 200 ALA A CA 1
ATOM 1621 C C . ALA A 1 200 ? -14.716 -7.036 -3.014 1.00 97.62 200 ALA A C 1
ATOM 1623 O O . ALA A 1 200 ? -14.669 -7.823 -2.059 1.00 97.62 200 ALA A O 1
ATOM 1624 N N . ALA A 1 201 ? -13.629 -6.720 -3.726 1.00 98.56 201 ALA A N 1
ATOM 1625 C CA . ALA A 1 201 ? -12.272 -7.135 -3.390 1.00 98.56 201 ALA A CA 1
ATOM 1626 C C . ALA A 1 201 ? -11.575 -6.217 -2.380 1.00 98.56 201 ALA A C 1
ATOM 1628 O O . ALA A 1 201 ? -10.505 -6.589 -1.899 1.00 98.56 201 ALA A O 1
ATOM 1629 N N . TYR A 1 202 ? -12.141 -5.071 -1.996 1.00 98.75 202 TYR A N 1
ATOM 1630 C CA . TYR A 1 202 ? -11.501 -4.249 -0.975 1.00 98.75 202 TYR A CA 1
ATOM 1631 C C . TYR A 1 202 ? -11.538 -4.964 0.388 1.00 98.75 202 TYR A C 1
ATOM 1633 O O . TYR A 1 202 ? -12.552 -5.542 0.797 1.00 98.75 202 TYR A O 1
ATOM 1641 N N . LEU A 1 203 ? -10.406 -4.997 1.091 1.00 98.62 203 LEU A N 1
ATOM 1642 C CA . LEU A 1 203 ? -10.288 -5.625 2.404 1.00 98.62 203 LEU A CA 1
ATOM 1643 C C . LEU A 1 203 ? -11.024 -4.760 3.428 1.00 98.62 203 LEU A C 1
ATOM 1645 O O . LEU A 1 203 ? -10.720 -3.581 3.606 1.00 98.62 203 LEU A O 1
ATOM 1649 N N . THR A 1 204 ? -11.977 -5.363 4.130 1.00 98.25 204 THR A N 1
ATOM 1650 C CA . THR A 1 204 ? -12.767 -4.684 5.159 1.00 98.25 204 THR A CA 1
ATOM 1651 C C . THR A 1 204 ? -12.599 -5.368 6.501 1.00 98.25 204 THR A C 1
ATOM 1653 O O . THR A 1 204 ? -12.535 -6.600 6.559 1.00 98.25 204 THR A O 1
ATOM 1656 N N . ARG A 1 205 ? -12.645 -4.583 7.577 1.00 96.31 205 ARG A N 1
ATOM 1657 C CA . ARG A 1 205 ? -12.813 -5.072 8.943 1.00 96.31 205 ARG A CA 1
ATOM 1658 C C . ARG A 1 205 ? -14.066 -4.456 9.551 1.00 96.31 205 ARG A C 1
ATOM 1660 O O . ARG A 1 205 ? -14.275 -3.256 9.425 1.00 96.31 205 ARG A O 1
ATOM 1667 N N . ASP A 1 206 ? -14.900 -5.266 10.192 1.00 95.06 206 ASP A N 1
ATOM 1668 C CA . ASP A 1 206 ? -16.157 -4.832 10.814 1.00 95.06 206 ASP A CA 1
ATOM 1669 C C . ASP A 1 206 ? -17.093 -4.109 9.829 1.00 95.06 206 ASP A C 1
ATOM 1671 O O . ASP A 1 206 ? -17.825 -3.190 10.185 1.00 95.06 206 ASP A O 1
ATOM 1675 N N . GLY A 1 207 ? -17.047 -4.528 8.559 1.00 95.88 207 GLY A N 1
ATOM 1676 C CA . GLY A 1 207 ? -17.816 -3.933 7.464 1.00 95.88 207 GLY A CA 1
ATOM 1677 C C . GLY A 1 207 ? -17.274 -2.600 6.940 1.00 95.88 207 GLY A C 1
ATOM 1678 O O . GLY A 1 207 ? -17.893 -2.022 6.053 1.00 95.88 207 GLY A O 1
ATOM 1679 N N . LEU A 1 208 ? -16.137 -2.115 7.447 1.00 97.75 208 LEU A N 1
ATOM 1680 C CA . LEU A 1 208 ? -15.514 -0.862 7.019 1.00 97.75 208 LEU A CA 1
ATOM 1681 C C . LEU A 1 208 ? -14.206 -1.115 6.249 1.00 97.75 208 LEU A C 1
ATOM 1683 O O . LEU A 1 208 ? -13.448 -2.012 6.634 1.00 97.75 208 LEU A O 1
ATOM 1687 N N . PRO A 1 209 ? -13.896 -0.324 5.203 1.00 98.44 209 PRO A N 1
ATOM 1688 C CA . PRO A 1 209 ? -12.622 -0.386 4.490 1.00 98.44 209 PRO A CA 1
ATOM 1689 C C . PRO A 1 209 ? -11.420 -0.310 5.433 1.00 98.44 209 PRO A C 1
ATOM 1691 O O . PRO A 1 209 ? -11.351 0.559 6.306 1.00 98.44 209 PRO A O 1
ATOM 1694 N N . PHE A 1 210 ? -10.467 -1.221 5.254 1.00 98.31 210 PHE A N 1
ATOM 1695 C CA . PHE A 1 210 ? -9.215 -1.223 5.998 1.00 98.31 210 PHE A CA 1
ATOM 1696 C C . PHE A 1 210 ? -8.135 -0.425 5.261 1.00 98.31 210 PHE A C 1
ATOM 1698 O O . PHE A 1 210 ? -7.942 -0.579 4.053 1.00 98.31 210 PHE A O 1
ATOM 1705 N N . ILE A 1 211 ? -7.414 0.414 6.000 1.00 98.25 211 ILE A N 1
ATOM 1706 C CA . ILE A 1 211 ? -6.248 1.146 5.509 1.00 98.25 211 ILE A CA 1
ATOM 1707 C C . ILE A 1 211 ? -5.101 0.957 6.502 1.00 98.25 211 ILE A C 1
ATOM 1709 O O . ILE A 1 211 ? -5.259 1.091 7.718 1.00 98.25 211 ILE A O 1
ATOM 1713 N N . MET A 1 212 ? -3.936 0.631 5.961 1.00 96.50 212 MET A N 1
ATOM 1714 C CA . MET A 1 212 ? -2.676 0.522 6.681 1.00 96.50 212 MET A CA 1
ATOM 1715 C C . MET A 1 212 ? -1.848 1.771 6.388 1.00 96.50 212 MET A C 1
ATOM 1717 O O . MET A 1 212 ? -1.835 2.217 5.250 1.00 96.50 212 MET A O 1
ATOM 1721 N N . GLN A 1 213 ? -1.142 2.324 7.369 1.00 96.19 213 GLN A N 1
ATOM 1722 C CA . GLN A 1 213 ? -0.233 3.451 7.171 1.00 96.19 213 GLN A CA 1
ATOM 1723 C C . GLN A 1 213 ? 1.200 3.072 7.518 1.00 96.19 213 GLN A C 1
ATOM 1725 O O . GLN A 1 213 ? 1.509 2.717 8.659 1.00 96.19 213 GLN A O 1
ATOM 1730 N N . PHE A 1 214 ? 2.080 3.232 6.540 1.00 93.94 214 PHE A N 1
ATOM 1731 C CA . PHE A 1 214 ? 3.516 3.211 6.721 1.00 93.94 214 PHE A CA 1
ATOM 1732 C C . PHE A 1 214 ? 3.984 4.556 7.277 1.00 93.94 214 PHE A C 1
ATOM 1734 O O . PHE A 1 214 ? 3.694 5.609 6.703 1.00 93.94 214 PHE A O 1
ATOM 1741 N N . ASN A 1 215 ? 4.682 4.540 8.413 1.00 92.06 215 ASN A N 1
ATOM 1742 C CA . ASN A 1 215 ? 5.084 5.778 9.065 1.00 92.06 215 ASN A CA 1
ATOM 1743 C C . ASN A 1 215 ? 6.289 6.387 8.364 1.00 92.06 215 ASN A C 1
ATOM 1745 O O . ASN A 1 215 ? 7.212 5.701 7.923 1.00 92.06 215 ASN A O 1
ATOM 1749 N N . SER A 1 216 ? 6.324 7.709 8.387 1.00 90.81 216 SER A N 1
ATOM 1750 C CA . SER A 1 216 ? 7.525 8.466 8.091 1.00 90.81 216 SER A CA 1
ATOM 1751 C C . SER A 1 216 ? 8.299 8.747 9.387 1.00 90.81 216 SER A C 1
ATOM 1753 O O . SER A 1 216 ? 7.767 8.686 10.496 1.00 90.81 216 SER A O 1
ATOM 1755 N N . VAL A 1 217 ? 9.603 8.995 9.268 1.00 89.25 217 VAL A N 1
ATOM 1756 C CA . VAL A 1 217 ? 10.504 9.224 10.407 1.00 89.25 217 VAL A CA 1
ATOM 1757 C C . VAL A 1 217 ? 11.460 10.375 10.112 1.00 89.25 217 VAL A C 1
ATOM 1759 O O . VAL A 1 217 ? 11.752 10.685 8.960 1.00 89.25 217 VAL A O 1
ATOM 1762 N N . GLY A 1 218 ? 11.980 11.004 11.166 1.00 91.44 218 GLY A N 1
ATOM 1763 C CA . GLY A 1 218 ? 12.979 12.068 11.056 1.00 91.44 218 GLY A CA 1
ATOM 1764 C C . GLY A 1 218 ? 12.397 13.480 11.136 1.00 91.44 218 GLY A C 1
ATOM 1765 O O . GLY A 1 218 ? 11.396 13.721 11.814 1.00 91.44 218 GLY A O 1
ATOM 1766 N N . GLN A 1 219 ? 13.077 14.430 10.493 1.00 93.12 219 GLN A N 1
ATOM 1767 C CA . GLN A 1 219 ? 12.764 15.861 10.526 1.00 93.12 219 GLN A CA 1
ATOM 1768 C C . GLN A 1 219 ? 12.471 16.389 9.122 1.00 93.12 219 GLN A C 1
ATOM 1770 O O . GLN A 1 219 ? 12.998 15.892 8.130 1.00 93.12 219 GLN A O 1
ATOM 1775 N N . SER A 1 220 ? 11.650 17.429 9.066 1.00 93.12 220 SER A N 1
ATOM 1776 C CA . SER A 1 220 ? 11.271 18.166 7.866 1.00 93.12 220 SER A CA 1
ATOM 1777 C C . SER A 1 220 ? 11.346 19.676 8.138 1.00 93.12 220 SER A C 1
ATOM 1779 O O . SER A 1 220 ? 11.386 20.088 9.302 1.00 93.12 220 SER A O 1
ATOM 1781 N N . PRO A 1 221 ? 11.294 20.532 7.102 1.00 93.88 221 PRO A N 1
ATOM 1782 C CA . PRO A 1 221 ? 11.216 21.985 7.278 1.00 93.88 221 PRO A CA 1
ATOM 1783 C C . PRO A 1 221 ? 10.035 22.472 8.133 1.00 93.88 221 PRO A C 1
ATOM 1785 O O . PRO A 1 221 ? 10.081 23.583 8.651 1.00 93.88 221 PRO A O 1
ATOM 1788 N N . ILE A 1 222 ? 8.994 21.649 8.304 1.00 93.69 222 ILE A N 1
ATOM 1789 C CA . ILE A 1 222 ? 7.808 21.963 9.114 1.00 93.69 222 ILE A CA 1
ATOM 1790 C C . ILE A 1 222 ? 7.795 21.233 10.466 1.00 93.69 222 ILE A C 1
ATOM 1792 O O . ILE A 1 222 ? 6.756 21.165 11.114 1.00 93.69 222 ILE A O 1
ATOM 1796 N N . GLY A 1 223 ? 8.931 20.679 10.906 1.00 93.81 223 GLY A N 1
ATOM 1797 C CA . GLY A 1 223 ? 9.069 19.917 12.152 1.00 93.81 223 GLY A CA 1
ATOM 1798 C C . GLY A 1 223 ? 9.167 18.409 11.916 1.00 93.81 223 GLY A C 1
ATOM 1799 O O . GLY A 1 223 ? 9.637 17.973 10.866 1.00 93.81 223 GLY A O 1
ATOM 1800 N N . ALA A 1 224 ? 8.726 17.597 12.881 1.00 94.06 224 ALA A N 1
ATOM 1801 C CA . ALA A 1 224 ? 8.802 16.135 12.788 1.00 94.06 224 ALA A CA 1
ATOM 1802 C C . ALA A 1 224 ? 8.163 15.610 11.489 1.00 94.06 224 ALA A C 1
ATOM 1804 O O . ALA A 1 224 ? 7.055 16.005 11.131 1.00 94.06 224 ALA A O 1
ATOM 1805 N N . ALA A 1 225 ? 8.846 14.705 10.792 1.00 93.94 225 ALA A N 1
ATOM 1806 C CA . ALA A 1 225 ? 8.399 14.137 9.521 1.00 93.94 225 ALA A CA 1
ATOM 1807 C C . ALA A 1 225 ? 7.369 13.007 9.710 1.00 93.94 225 ALA A C 1
ATOM 1809 O O . ALA A 1 225 ? 7.492 11.960 9.092 1.00 93.94 225 ALA A O 1
ATOM 1810 N N . TYR A 1 226 ? 6.406 13.193 10.606 1.00 93.75 226 TYR A N 1
ATOM 1811 C CA . TYR A 1 226 ? 5.257 12.320 10.862 1.00 93.75 226 TYR A CA 1
ATOM 1812 C C . TYR A 1 226 ? 4.157 13.150 11.522 1.00 93.75 226 TYR A C 1
ATOM 1814 O O . TYR A 1 226 ? 4.450 14.184 12.137 1.00 93.75 226 TYR A O 1
ATOM 1822 N N . LEU A 1 227 ? 2.898 12.730 11.406 1.00 94.69 227 LEU A N 1
ATOM 1823 C CA . LEU A 1 227 ? 1.802 13.374 12.119 1.00 94.69 227 LEU A CA 1
ATOM 1824 C C . LEU A 1 227 ? 1.859 12.998 13.593 1.00 94.69 227 LEU A C 1
ATOM 1826 O O . LEU A 1 227 ? 2.002 11.834 13.948 1.00 94.69 227 LEU A O 1
ATOM 1830 N N . ASN A 1 228 ? 1.743 13.994 14.462 1.00 94.81 228 ASN A N 1
ATOM 1831 C CA . ASN A 1 228 ? 1.751 13.786 15.900 1.00 94.81 228 ASN A CA 1
ATOM 1832 C C . ASN A 1 228 ? 0.386 13.245 16.385 1.00 94.81 228 ASN A C 1
ATOM 1834 O O . ASN A 1 228 ? -0.597 13.249 15.636 1.00 94.81 228 ASN A O 1
ATOM 1838 N N . PRO A 1 229 ? 0.266 12.818 17.656 1.00 95.25 229 PRO A N 1
ATOM 1839 C CA . PRO A 1 229 ? -0.978 12.240 18.166 1.00 95.25 229 PRO A CA 1
ATOM 1840 C C . PRO A 1 229 ? -2.204 13.158 18.082 1.00 95.25 229 PRO A C 1
ATOM 1842 O O . PRO A 1 229 ? -3.324 12.668 17.951 1.00 95.25 229 PRO A O 1
ATOM 1845 N N . GLN A 1 230 ? -2.030 14.480 18.180 1.00 96.56 230 GLN A N 1
ATOM 1846 C CA . GLN A 1 230 ? -3.142 15.426 18.075 1.00 96.56 230 GLN A CA 1
ATOM 1847 C C . GLN A 1 230 ? -3.624 15.572 16.632 1.00 96.56 230 GLN A C 1
ATOM 1849 O O . GLN A 1 230 ? -4.827 15.592 16.392 1.00 96.56 230 GLN A O 1
ATOM 1854 N N . GLU A 1 231 ? -2.700 15.639 15.686 1.00 97.00 231 GLU A N 1
ATOM 1855 C CA . GLU A 1 231 ? -3.005 15.700 14.257 1.00 97.00 231 GLU A CA 1
ATOM 1856 C C . GLU A 1 231 ? -3.617 14.385 13.765 1.00 97.00 231 GLU A C 1
ATOM 1858 O O . GLU A 1 231 ? -4.648 14.401 13.101 1.00 97.00 231 GLU A O 1
ATOM 1863 N N . THR A 1 232 ? -3.085 13.238 14.200 1.00 96.25 232 THR A N 1
ATOM 1864 C CA . THR A 1 232 ? -3.696 11.929 13.912 1.00 96.25 232 THR A CA 1
ATOM 1865 C C . THR A 1 232 ? -5.128 11.868 14.446 1.00 96.25 232 THR A C 1
ATOM 1867 O O . THR A 1 232 ? -6.026 11.392 13.759 1.00 96.25 232 THR A O 1
ATOM 1870 N N . ARG A 1 233 ? -5.398 12.408 15.646 1.00 96.50 233 ARG A N 1
ATOM 1871 C CA . ARG A 1 233 ? -6.777 12.510 16.158 1.00 96.50 233 ARG A CA 1
ATOM 1872 C C . ARG A 1 233 ? -7.678 13.354 15.258 1.00 96.50 233 ARG A C 1
ATOM 1874 O O . ARG A 1 233 ? -8.840 13.001 15.111 1.00 96.50 233 ARG A O 1
ATOM 1881 N N . GLN A 1 234 ? -7.173 14.433 14.660 1.00 98.12 234 GLN A N 1
ATOM 1882 C CA . GLN A 1 234 ? -7.951 15.247 13.718 1.00 98.12 234 GLN A CA 1
ATOM 1883 C C . GLN A 1 234 ? -8.303 14.457 12.452 1.00 98.12 234 GLN A C 1
ATOM 1885 O O . GLN A 1 234 ? -9.456 14.494 12.025 1.00 98.12 234 GLN A O 1
ATOM 1890 N N . VAL A 1 235 ? -7.348 13.702 11.899 1.00 97.94 235 VAL A N 1
ATOM 1891 C CA . VAL A 1 235 ? -7.575 12.821 10.740 1.00 97.94 235 VAL A CA 1
ATOM 1892 C C . VAL A 1 235 ? -8.628 11.758 11.063 1.00 97.94 235 VAL A C 1
ATOM 1894 O O . VAL A 1 235 ? -9.631 11.637 10.357 1.00 97.94 235 VAL A O 1
ATOM 1897 N N . MET A 1 236 ? -8.440 11.032 12.170 1.00 97.19 236 MET A N 1
ATOM 1898 C CA . MET A 1 236 ? -9.360 9.976 12.603 1.00 97.19 236 MET A CA 1
ATOM 1899 C C . MET A 1 236 ? -10.764 10.515 12.905 1.00 97.19 236 MET A C 1
ATOM 1901 O O . MET A 1 236 ? -11.751 9.832 12.640 1.00 97.19 236 MET A O 1
ATOM 1905 N N . GLU A 1 237 ? -10.873 11.741 13.425 1.00 97.62 237 GLU A N 1
ATOM 1906 C CA . GLU A 1 237 ? -12.157 12.396 13.670 1.00 97.62 237 GLU A CA 1
ATOM 1907 C C . GLU A 1 237 ? -12.874 12.773 12.371 1.00 97.62 237 GLU A C 1
ATOM 1909 O O . GLU A 1 237 ? -14.064 12.502 12.219 1.00 97.62 237 GLU A O 1
ATOM 1914 N N . ALA A 1 238 ? -12.149 13.351 11.411 1.00 98.31 238 ALA A N 1
ATOM 1915 C CA . ALA A 1 238 ? -12.706 13.772 10.128 1.00 98.31 238 ALA A CA 1
ATOM 1916 C C . ALA A 1 238 ? -13.254 12.603 9.288 1.00 98.31 238 ALA A C 1
ATOM 1918 O O . ALA A 1 238 ? -14.097 12.812 8.412 1.00 98.31 238 ALA A O 1
ATOM 1919 N N . LEU A 1 239 ? -12.779 11.381 9.548 1.00 97.75 239 LEU A N 1
ATOM 1920 C CA . LEU A 1 239 ? -13.169 10.149 8.853 1.00 97.75 239 LEU A CA 1
ATOM 1921 C C . LEU A 1 239 ? -13.812 9.121 9.798 1.00 97.75 239 LEU A C 1
ATOM 1923 O O . LEU A 1 239 ? -13.874 7.927 9.486 1.00 97.75 239 LEU A O 1
ATOM 1927 N N . ARG A 1 240 ? -14.308 9.576 10.957 1.00 96.38 240 ARG A N 1
ATOM 1928 C CA . ARG A 1 240 ? -14.894 8.715 11.987 1.00 96.38 240 ARG A CA 1
ATOM 1929 C C . ARG A 1 240 ? -15.992 7.826 11.398 1.00 96.38 240 ARG A C 1
ATOM 1931 O O . ARG A 1 240 ? -16.934 8.305 10.773 1.00 96.38 240 ARG A O 1
ATOM 1938 N N . GLY A 1 241 ? -15.877 6.521 11.641 1.00 95.56 241 GLY A N 1
ATOM 1939 C CA . GLY A 1 241 ? -16.868 5.529 11.214 1.00 95.56 241 GLY A CA 1
ATOM 1940 C C . GLY A 1 241 ? -16.861 5.210 9.718 1.00 95.56 241 GLY A C 1
ATOM 1941 O O . GLY A 1 241 ? -17.747 4.492 9.271 1.00 95.56 241 GLY A O 1
ATOM 1942 N N . ARG A 1 242 ? -15.887 5.714 8.945 1.00 97.44 242 ARG A N 1
ATOM 1943 C CA . ARG A 1 242 ? -15.751 5.396 7.515 1.00 97.44 242 ARG A CA 1
ATOM 1944 C C . ARG A 1 242 ? -14.687 4.346 7.203 1.00 97.44 242 ARG A C 1
ATOM 1946 O O . ARG A 1 242 ? -14.704 3.798 6.110 1.00 97.44 242 ARG A O 1
ATOM 1953 N N . MET A 1 243 ? -13.760 4.089 8.124 1.00 97.06 243 MET A N 1
ATOM 1954 C CA . MET A 1 243 ? -12.613 3.209 7.889 1.00 97.06 243 MET A CA 1
ATOM 1955 C C . MET A 1 243 ? -12.126 2.543 9.176 1.00 97.06 243 MET A C 1
ATOM 1957 O O . MET A 1 243 ? -12.343 3.059 10.276 1.00 97.06 243 MET A O 1
ATOM 1961 N N . VAL A 1 244 ? -11.394 1.442 9.023 1.00 97.00 244 VAL A N 1
ATOM 1962 C CA . VAL A 1 244 ? -10.520 0.883 10.056 1.00 97.00 244 VAL A CA 1
ATOM 1963 C C . VAL A 1 244 ? -9.074 1.179 9.685 1.00 97.00 244 VAL A C 1
ATOM 1965 O O . VAL A 1 244 ? -8.653 0.924 8.561 1.00 97.00 244 VAL A O 1
ATOM 1968 N N . PHE A 1 245 ? -8.304 1.687 10.646 1.00 96.75 245 PHE A N 1
ATOM 1969 C CA . PHE A 1 245 ? -6.951 2.178 10.412 1.00 96.75 245 PHE A CA 1
ATOM 1970 C C . PHE A 1 245 ? -5.917 1.422 11.247 1.00 96.75 245 PHE A C 1
ATOM 1972 O O . PHE A 1 245 ? -6.129 1.209 12.446 1.00 96.75 245 PHE A O 1
ATOM 1979 N N . ALA A 1 246 ? -4.794 1.038 10.640 1.00 96.31 246 ALA A N 1
ATOM 1980 C CA . ALA A 1 246 ? -3.641 0.502 11.358 1.00 96.31 246 ALA A CA 1
ATOM 1981 C C . ALA A 1 246 ? -2.377 1.291 11.040 1.00 96.31 246 ALA A C 1
ATOM 1983 O O . ALA A 1 246 ? -2.038 1.486 9.878 1.00 96.31 246 ALA A O 1
ATOM 1984 N N . ARG A 1 247 ? -1.649 1.687 12.083 1.00 94.44 247 ARG A N 1
ATOM 1985 C CA . ARG A 1 247 ? -0.403 2.445 11.953 1.00 94.44 247 ARG A CA 1
ATOM 1986 C C . ARG A 1 247 ? 0.815 1.548 12.187 1.00 94.44 247 ARG A C 1
ATOM 1988 O O . ARG A 1 247 ? 0.753 0.614 12.990 1.00 94.44 247 ARG A O 1
ATOM 1995 N N . GLN A 1 248 ? 1.918 1.830 11.498 1.00 92.62 248 GLN A N 1
ATOM 1996 C CA . GLN A 1 248 ? 3.182 1.128 11.708 1.00 92.62 248 GLN A CA 1
ATOM 1997 C C . GLN A 1 248 ? 3.685 1.351 13.136 1.00 92.62 248 GLN A C 1
ATOM 1999 O O . GLN A 1 248 ? 3.654 2.468 13.658 1.00 92.62 248 GLN A O 1
ATOM 2004 N N . ASN A 1 249 ? 4.233 0.297 13.728 1.00 85.38 249 ASN A N 1
ATOM 2005 C CA . ASN A 1 249 ? 4.734 0.230 15.094 1.00 85.38 249 ASN A CA 1
ATOM 2006 C C . ASN A 1 249 ? 3.655 0.486 16.158 1.00 85.38 249 ASN A C 1
ATOM 2008 O O . ASN A 1 249 ? 2.500 0.800 15.876 1.00 85.38 249 ASN A O 1
ATOM 2012 N N . LEU A 1 250 ? 4.035 0.275 17.417 1.00 88.00 250 LEU A N 1
ATOM 2013 C CA . LEU A 1 250 ? 3.147 0.396 18.570 1.00 88.00 250 LEU A CA 1
ATOM 2014 C C . LEU A 1 250 ? 3.576 1.573 19.443 1.00 88.00 250 LEU A C 1
ATOM 2016 O O . LEU A 1 250 ? 4.199 1.390 20.497 1.00 88.00 250 LEU A O 1
ATOM 2020 N N . ASP A 1 251 ? 3.290 2.782 18.973 1.00 87.25 251 ASP A N 1
ATOM 2021 C CA . ASP A 1 251 ? 3.554 3.999 19.733 1.00 87.25 251 ASP A CA 1
ATOM 2022 C C . ASP A 1 251 ? 2.307 4.391 20.546 1.00 87.25 251 ASP A C 1
ATOM 2024 O O . ASP A 1 251 ? 1.241 4.710 20.018 1.00 87.25 251 ASP A O 1
ATOM 2028 N N . GLU A 1 252 ? 2.426 4.293 21.869 1.00 85.50 252 GLU A N 1
ATOM 2029 C CA . GLU A 1 252 ? 1.311 4.381 22.815 1.00 85.50 252 GLU A CA 1
ATOM 2030 C C . GLU A 1 252 ? 0.438 5.643 22.715 1.00 85.50 252 GLU A C 1
ATOM 2032 O O . GLU A 1 252 ? -0.776 5.515 22.903 1.00 85.50 252 GLU A O 1
ATOM 2037 N N . PRO A 1 253 ? 0.969 6.845 22.422 1.00 91.19 253 PRO A N 1
ATOM 2038 C CA . PRO A 1 253 ? 0.172 8.062 22.304 1.00 91.19 253 PRO A CA 1
ATOM 2039 C C . PRO A 1 253 ? -0.862 8.037 21.167 1.00 91.19 253 PRO A C 1
ATOM 2041 O O . PRO A 1 253 ? -1.803 8.833 21.200 1.00 91.19 253 PRO A O 1
ATOM 2044 N N . TYR A 1 254 ? -0.723 7.139 20.185 1.00 93.81 254 TYR A N 1
ATOM 2045 C CA . TYR A 1 254 ? -1.681 6.976 19.082 1.00 93.81 254 TYR A CA 1
ATOM 2046 C C . TYR A 1 254 ? -2.841 6.026 19.423 1.00 93.81 254 TYR A C 1
ATOM 2048 O O . TYR A 1 254 ? -3.829 5.978 18.693 1.00 93.81 254 TYR A O 1
ATOM 2056 N N . HIS A 1 255 ? -2.768 5.313 20.551 1.00 92.31 255 HIS A N 1
ATOM 2057 C CA . HIS A 1 255 ? -3.732 4.287 20.963 1.00 92.31 255 HIS A CA 1
ATOM 2058 C C . HIS A 1 255 ? -4.461 4.720 22.253 1.00 92.31 255 HIS A C 1
ATOM 2060 O O . HIS A 1 255 ? -3.803 4.878 23.295 1.00 92.31 255 HIS A O 1
ATOM 2066 N N . PRO A 1 256 ? -5.802 4.929 22.248 1.00 88.06 256 PRO A N 1
ATOM 2067 C CA . PRO A 1 256 ? -6.821 4.294 21.387 1.00 88.06 256 PRO A CA 1
ATOM 2068 C C . PRO A 1 256 ? -7.296 4.963 20.075 1.00 88.06 256 PRO A C 1
ATOM 2070 O O . PRO A 1 256 ? -8.046 4.289 19.369 1.00 88.06 256 PRO A O 1
ATOM 2073 N N . PRO A 1 257 ? -6.961 6.224 19.713 1.00 89.62 257 PRO A N 1
ATOM 2074 C CA . PRO A 1 257 ? -7.484 6.839 18.484 1.00 89.62 257 PRO A CA 1
ATOM 2075 C C . PRO A 1 257 ? -7.277 6.016 17.208 1.00 89.62 257 PRO A C 1
ATOM 2077 O O . PRO A 1 257 ? -8.135 6.023 16.329 1.00 89.62 257 PRO A O 1
ATOM 2080 N N . VAL A 1 258 ? -6.156 5.298 17.121 1.00 94.94 258 VAL A N 1
ATOM 2081 C CA . VAL A 1 258 ? -5.867 4.349 16.049 1.00 94.94 258 VAL A CA 1
ATOM 2082 C C . VAL A 1 258 ? -6.136 2.922 16.552 1.00 94.94 258 VAL A C 1
ATOM 2084 O O . VAL A 1 258 ? -5.457 2.468 17.481 1.00 94.94 258 VAL A O 1
ATOM 2087 N N . PRO A 1 259 ? -7.105 2.192 15.966 1.00 93.69 259 PRO A N 1
ATOM 2088 C CA . PRO A 1 259 ? -7.544 0.896 16.486 1.00 93.69 259 PRO A CA 1
ATOM 2089 C C . PRO A 1 259 ? -6.574 -0.255 16.187 1.00 93.69 259 PRO A C 1
ATOM 2091 O O . PRO A 1 259 ? -6.590 -1.261 16.901 1.00 93.69 259 PRO A O 1
ATOM 2094 N N . GLY A 1 260 ? -5.754 -0.127 15.142 1.00 95.44 260 GLY A N 1
ATOM 2095 C CA . GLY A 1 260 ? -4.823 -1.155 14.692 1.00 95.44 260 GLY A CA 1
ATOM 2096 C C . GLY A 1 260 ? -3.360 -0.738 14.773 1.00 95.44 260 GLY A C 1
ATOM 2097 O O . GLY A 1 260 ? -3.014 0.440 14.687 1.00 95.44 260 GLY A O 1
ATOM 2098 N N . SER A 1 261 ? -2.482 -1.727 14.873 1.00 95.44 261 SER A N 1
ATOM 2099 C CA . SER A 1 261 ? -1.039 -1.549 14.710 1.00 95.44 261 SER A CA 1
ATOM 2100 C C . SER A 1 261 ? -0.476 -2.685 13.862 1.00 95.44 261 SER A C 1
ATOM 2102 O O . SER A 1 261 ? -1.035 -3.783 13.845 1.00 95.44 261 SER A O 1
ATOM 2104 N N . PHE A 1 262 ? 0.638 -2.448 13.182 1.00 94.19 262 PHE A N 1
ATOM 2105 C CA . PHE A 1 262 ? 1.441 -3.527 12.616 1.00 94.19 262 PHE A CA 1
ATOM 2106 C C . PHE A 1 262 ? 2.923 -3.325 12.902 1.00 94.19 262 PHE A C 1
ATOM 2108 O O . PHE A 1 262 ? 3.394 -2.196 13.022 1.00 94.19 262 PHE A O 1
ATOM 2115 N N . HIS A 1 263 ? 3.676 -4.414 12.989 1.00 90.56 263 HIS A N 1
ATOM 2116 C CA . HIS A 1 263 ? 5.134 -4.356 13.020 1.00 90.56 263 HIS A CA 1
ATOM 2117 C C . HIS A 1 263 ? 5.691 -4.444 11.600 1.00 90.56 263 HIS A C 1
ATOM 2119 O O . HIS A 1 263 ? 5.244 -5.272 10.805 1.00 90.56 263 HIS A O 1
ATOM 2125 N N . TRP A 1 264 ? 6.631 -3.558 11.270 1.00 85.38 264 TRP A N 1
ATOM 2126 C CA . TRP A 1 264 ? 7.375 -3.646 10.019 1.00 85.38 264 TRP A CA 1
ATOM 2127 C C . TRP A 1 264 ? 8.639 -4.462 10.235 1.00 85.38 264 TRP A C 1
ATOM 2129 O O . TRP A 1 264 ? 9.295 -4.290 11.255 1.00 85.38 264 TRP A O 1
ATOM 2139 N N . TRP A 1 265 ? 8.933 -5.332 9.269 1.00 76.94 265 TRP A N 1
ATOM 2140 C CA . TRP A 1 265 ? 9.942 -6.390 9.307 1.00 76.94 265 TRP A CA 1
ATOM 2141 C C . TRP A 1 265 ? 11.122 -6.138 10.261 1.00 76.94 265 TRP A C 1
ATOM 2143 O O . TRP A 1 265 ? 11.822 -5.130 10.149 1.00 76.94 265 TRP A O 1
ATOM 2153 N N . SER A 1 266 ? 11.397 -7.117 11.128 1.00 71.00 266 SER A N 1
ATOM 2154 C CA . SER A 1 266 ? 12.664 -7.223 11.856 1.00 71.00 266 SER A CA 1
ATOM 2155 C C . SER A 1 266 ? 13.214 -8.643 11.739 1.00 71.00 266 SER A C 1
ATOM 2157 O O . SER A 1 266 ? 12.468 -9.608 11.916 1.00 71.00 266 SER A O 1
ATOM 2159 N N . PRO A 1 267 ? 14.522 -8.811 11.481 1.00 71.50 267 PRO A N 1
ATOM 2160 C CA . PRO A 1 267 ? 15.163 -10.117 11.546 1.00 71.50 267 PRO A CA 1
ATOM 2161 C C . PRO A 1 267 ? 15.345 -10.602 12.999 1.00 71.50 267 PRO A C 1
ATOM 2163 O O . PRO A 1 267 ? 15.703 -11.762 13.207 1.00 71.50 267 PRO A O 1
ATOM 2166 N N . ASP A 1 268 ? 15.116 -9.744 14.003 1.00 81.25 268 ASP A N 1
ATOM 2167 C CA . ASP A 1 268 ? 15.283 -10.047 15.427 1.00 81.25 268 ASP A CA 1
ATOM 2168 C C . ASP A 1 268 ? 13.989 -10.626 16.031 1.00 81.25 268 ASP A C 1
ATOM 2170 O O . ASP A 1 268 ? 13.062 -9.907 16.400 1.00 81.25 268 ASP A O 1
ATOM 2174 N N . GLN A 1 269 ? 13.918 -11.955 16.160 1.00 79.06 269 GLN A N 1
ATOM 2175 C CA . GLN A 1 269 ? 12.772 -12.670 16.753 1.00 79.06 269 GLN A CA 1
ATOM 2176 C C . GLN A 1 269 ? 12.328 -12.122 18.133 1.00 79.06 269 GLN A C 1
ATOM 2178 O O . GLN A 1 269 ? 11.124 -11.955 18.357 1.00 79.06 269 GLN A O 1
ATOM 2183 N N . PRO A 1 270 ? 13.248 -11.795 19.065 1.00 86.19 270 PRO A N 1
ATOM 2184 C CA . PRO A 1 270 ? 12.931 -11.056 20.284 1.00 86.19 270 PRO A CA 1
ATOM 2185 C C . PRO A 1 270 ? 12.117 -9.773 20.082 1.00 86.19 270 PRO A C 1
ATOM 2187 O O . PRO A 1 270 ? 11.264 -9.465 20.915 1.00 86.19 270 PRO A O 1
ATOM 2190 N N . GLU A 1 271 ? 12.356 -9.017 19.013 1.00 85.12 271 GLU A N 1
ATOM 2191 C CA . GLU A 1 271 ? 11.627 -7.783 18.724 1.00 85.12 271 GLU A CA 1
ATOM 2192 C C . GLU A 1 271 ? 10.160 -8.069 18.380 1.00 85.12 271 GLU A C 1
ATOM 2194 O O . GLU A 1 271 ? 9.262 -7.459 18.966 1.00 85.12 271 GLU A O 1
ATOM 2199 N N . ILE A 1 272 ? 9.909 -9.067 17.526 1.00 85.44 272 ILE A N 1
ATOM 2200 C CA . ILE A 1 272 ? 8.556 -9.512 17.152 1.00 85.44 272 ILE A CA 1
ATOM 2201 C C . ILE A 1 272 ? 7.790 -10.006 18.389 1.00 85.44 272 ILE A C 1
ATOM 2203 O O . ILE A 1 272 ? 6.613 -9.676 18.584 1.00 85.44 272 ILE A O 1
ATOM 2207 N N . ALA A 1 273 ? 8.457 -10.764 19.266 1.00 88.31 273 ALA A N 1
ATOM 2208 C CA . ALA A 1 273 ? 7.862 -11.248 20.510 1.00 88.31 273 ALA A CA 1
ATOM 2209 C C . ALA A 1 273 ? 7.466 -10.090 21.443 1.00 88.31 273 ALA A C 1
ATOM 2211 O O . ALA A 1 273 ? 6.329 -10.051 21.921 1.00 88.31 273 ALA A O 1
ATOM 2212 N N . ARG A 1 274 ? 8.360 -9.107 21.642 1.00 90.19 274 ARG A N 1
ATOM 2213 C CA . ARG A 1 274 ? 8.080 -7.904 22.448 1.00 90.19 274 ARG A CA 1
ATOM 2214 C C . ARG A 1 274 ? 6.950 -7.071 21.852 1.00 90.19 274 ARG A C 1
ATOM 2216 O O . ARG A 1 274 ? 6.081 -6.608 22.589 1.00 90.19 274 ARG A O 1
ATOM 2223 N N . TYR A 1 275 ? 6.940 -6.880 20.534 1.00 92.12 275 TYR A N 1
ATOM 2224 C CA . TYR A 1 275 ? 5.856 -6.184 19.842 1.00 92.12 275 TYR A CA 1
ATOM 2225 C C . TYR A 1 275 ? 4.510 -6.866 20.112 1.00 92.12 275 TYR A C 1
ATOM 2227 O O . TYR A 1 275 ? 3.547 -6.219 20.532 1.00 92.12 275 TYR A O 1
ATOM 2235 N N . THR A 1 276 ? 4.468 -8.187 19.943 1.00 91.62 276 THR A N 1
ATOM 2236 C CA . THR A 1 276 ? 3.262 -8.995 20.140 1.00 91.62 276 THR A CA 1
ATOM 2237 C C . THR A 1 276 ? 2.763 -8.925 21.584 1.00 91.62 276 THR A C 1
ATOM 2239 O O . THR A 1 276 ? 1.566 -8.755 21.820 1.00 91.62 276 THR A O 1
ATOM 2242 N N . GLU A 1 277 ? 3.662 -9.029 22.564 1.00 93.69 277 GLU A N 1
ATOM 2243 C CA . GLU A 1 277 ? 3.323 -8.912 23.985 1.00 93.69 277 GLU A CA 1
ATOM 2244 C C . GLU A 1 277 ? 2.738 -7.534 24.317 1.00 93.69 277 GLU A C 1
ATOM 2246 O O . GLU A 1 277 ? 1.654 -7.445 24.900 1.00 93.69 277 GLU A O 1
ATOM 2251 N N . ARG A 1 278 ? 3.386 -6.451 23.869 1.00 93.81 278 ARG A N 1
ATOM 2252 C CA . ARG A 1 278 ? 2.879 -5.089 24.082 1.00 93.81 278 ARG A CA 1
ATOM 2253 C C . ARG A 1 278 ? 1.505 -4.885 23.438 1.00 93.81 278 ARG A C 1
ATOM 2255 O O . ARG A 1 278 ? 0.627 -4.287 24.062 1.00 93.81 278 ARG A O 1
ATOM 2262 N N . CYS A 1 279 ? 1.281 -5.422 22.236 1.00 94.62 279 CYS A N 1
ATOM 2263 C CA . CYS A 1 279 ? -0.027 -5.368 21.585 1.00 94.62 279 CYS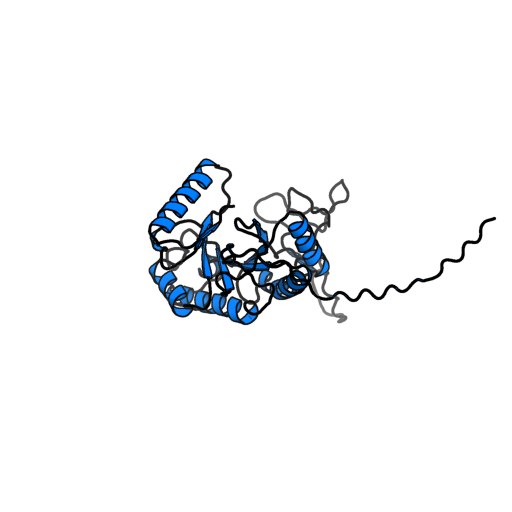 A CA 1
ATOM 2264 C C . CYS A 1 279 ? -1.101 -6.095 22.402 1.00 94.62 279 CYS A C 1
ATOM 2266 O O . CYS A 1 279 ? -2.195 -5.562 22.586 1.00 94.62 279 CYS A O 1
ATOM 2268 N N . ARG A 1 280 ? -0.803 -7.290 22.934 1.00 94.12 280 ARG A N 1
ATOM 2269 C CA . ARG A 1 280 ? -1.740 -8.034 23.796 1.00 94.12 280 ARG A CA 1
ATOM 2270 C C . ARG A 1 280 ? -2.103 -7.242 25.052 1.00 94.12 280 ARG A C 1
ATOM 2272 O O . ARG A 1 280 ? -3.285 -7.170 25.380 1.00 94.12 280 ARG A O 1
ATOM 2279 N N . ASN A 1 281 ? -1.129 -6.594 25.689 1.00 94.56 281 ASN A N 1
ATOM 2280 C CA . ASN A 1 281 ? -1.364 -5.766 26.875 1.00 94.56 281 ASN A CA 1
ATOM 2281 C C . ASN A 1 281 ? -2.265 -4.560 26.559 1.00 94.56 281 ASN A C 1
ATOM 2283 O O . ASN A 1 281 ? -3.225 -4.296 27.282 1.00 94.56 281 ASN A O 1
ATOM 2287 N N . LEU A 1 282 ? -2.026 -3.861 25.442 1.00 94.06 282 LEU A N 1
ATOM 2288 C CA . LEU A 1 282 ? -2.892 -2.754 25.022 1.00 94.06 282 LEU A CA 1
ATOM 2289 C C . LEU A 1 282 ? -4.301 -3.221 24.635 1.00 94.06 282 LEU A C 1
ATOM 2291 O O . LEU A 1 282 ? -5.263 -2.515 24.935 1.00 94.06 282 LEU A O 1
ATOM 2295 N N . ARG A 1 283 ? -4.453 -4.409 24.033 1.00 94.31 283 ARG A N 1
ATOM 2296 C CA . ARG A 1 283 ? -5.778 -5.001 23.773 1.00 94.31 283 ARG A CA 1
ATOM 2297 C C . ARG A 1 283 ? -6.527 -5.308 25.067 1.00 94.31 283 ARG A C 1
ATOM 2299 O O . ARG A 1 283 ? -7.695 -4.953 25.180 1.00 94.31 283 ARG A O 1
ATOM 2306 N N . GLN A 1 284 ? -5.862 -5.910 26.055 1.00 95.06 284 GLN A N 1
ATOM 2307 C CA . GLN A 1 284 ? -6.456 -6.180 27.373 1.00 95.06 284 GLN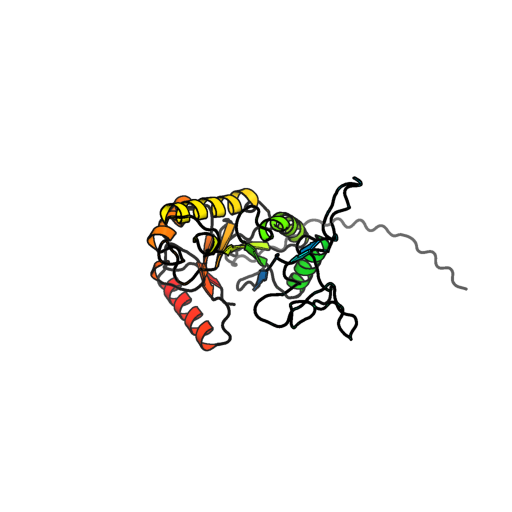 A CA 1
ATOM 2308 C C . GLN A 1 284 ? -6.879 -4.892 28.091 1.00 95.06 284 GLN A C 1
ATOM 2310 O O . GLN A 1 284 ? -7.911 -4.869 28.754 1.00 95.06 284 GLN A O 1
ATOM 2315 N N . ALA A 1 285 ? -6.126 -3.805 27.905 1.00 94.50 285 ALA A N 1
ATOM 2316 C CA . ALA A 1 285 ? -6.459 -2.482 28.426 1.00 94.50 285 ALA A CA 1
ATOM 2317 C C . ALA A 1 285 ? -7.521 -1.724 27.596 1.00 94.50 285 ALA A C 1
ATOM 2319 O O . ALA A 1 285 ? -7.804 -0.566 27.896 1.00 94.50 285 ALA A O 1
ATOM 2320 N N . GLY A 1 286 ? -8.072 -2.318 26.528 1.00 93.94 286 GLY A N 1
ATOM 2321 C CA . GLY A 1 286 ? -9.044 -1.665 25.642 1.00 93.94 286 GLY A CA 1
ATOM 2322 C C . GLY A 1 286 ? -8.470 -0.515 24.802 1.00 93.94 286 GLY A C 1
ATOM 2323 O O . GLY A 1 286 ? -9.224 0.294 24.269 1.00 93.94 286 GLY A O 1
ATOM 2324 N N . ARG A 1 287 ? -7.139 -0.420 24.687 1.00 93.62 287 ARG A N 1
ATOM 2325 C CA . ARG A 1 287 ? -6.427 0.636 23.944 1.00 93.62 287 ARG A CA 1
ATOM 2326 C C . ARG A 1 287 ? -6.099 0.249 22.503 1.00 93.62 287 ARG A C 1
ATOM 2328 O O . ARG A 1 287 ? -5.750 1.118 21.719 1.00 93.62 287 ARG A O 1
ATOM 2335 N N . LEU A 1 288 ? -6.197 -1.031 22.155 1.00 95.31 288 LEU A N 1
ATOM 2336 C CA . LEU A 1 288 ? -5.941 -1.556 20.814 1.00 95.31 288 LEU A CA 1
ATOM 2337 C C . LEU A 1 288 ? -7.028 -2.576 20.463 1.00 95.31 288 LEU A C 1
ATOM 2339 O O . LEU A 1 288 ? -7.456 -3.341 21.325 1.00 95.31 288 LEU A O 1
ATOM 2343 N N . GLN A 1 289 ? -7.473 -2.612 19.211 1.00 93.81 289 GLN A N 1
ATOM 2344 C CA . GLN A 1 289 ? -8.512 -3.545 18.765 1.00 93.81 289 GLN A CA 1
ATOM 2345 C C . GLN A 1 289 ? -7.909 -4.780 18.091 1.00 93.81 289 GLN A C 1
ATOM 2347 O O . GLN A 1 289 ? -8.307 -5.907 18.399 1.00 93.81 289 GLN A O 1
ATOM 2352 N N . PHE A 1 290 ? -6.914 -4.586 17.223 1.00 94.19 290 PHE A N 1
ATOM 2353 C CA . PHE A 1 290 ? -6.220 -5.653 16.499 1.00 94.19 290 PHE A CA 1
ATOM 2354 C C . PHE A 1 290 ? -4.758 -5.276 16.229 1.00 94.19 290 PHE A C 1
ATOM 2356 O O . PHE A 1 290 ? -4.362 -4.121 16.374 1.00 94.19 290 PHE A O 1
ATOM 2363 N N . PHE A 1 291 ? -3.945 -6.262 15.857 1.00 94.25 291 PHE A N 1
ATOM 2364 C CA . PHE A 1 291 ? -2.574 -6.028 15.418 1.00 94.25 291 PHE A CA 1
ATOM 2365 C C . PHE A 1 291 ? -2.149 -7.049 14.368 1.00 94.25 291 PHE A C 1
ATOM 2367 O O . PHE A 1 291 ? -2.760 -8.113 14.251 1.00 94.25 291 PHE A O 1
ATOM 2374 N N . MET A 1 292 ? -1.095 -6.718 13.631 1.00 91.75 292 MET A N 1
ATOM 2375 C CA . MET A 1 292 ? -0.495 -7.563 12.603 1.00 91.75 292 MET A CA 1
ATOM 2376 C C . MET A 1 292 ? 1.005 -7.684 12.882 1.00 91.75 292 MET A C 1
ATOM 2378 O O . MET A 1 292 ? 1.659 -6.707 13.242 1.00 91.75 292 MET A O 1
ATOM 2382 N N . SER A 1 293 ? 1.560 -8.877 12.729 1.00 82.81 293 SER A N 1
ATOM 2383 C CA . SER A 1 293 ? 3.005 -9.114 12.796 1.00 82.81 293 SER A CA 1
ATOM 2384 C C . SER A 1 293 ? 3.471 -9.622 11.441 1.00 82.81 293 SER A C 1
ATOM 2386 O O . SER A 1 293 ? 2.808 -10.499 10.881 1.00 82.81 293 SER A O 1
ATOM 2388 N N . MET A 1 294 ? 4.577 -9.081 10.939 1.00 67.81 294 MET A N 1
ATOM 2389 C CA . MET A 1 294 ? 5.251 -9.566 9.734 1.00 67.81 294 MET A CA 1
ATOM 2390 C C . MET A 1 294 ? 6.492 -10.377 10.075 1.00 67.81 294 MET A C 1
ATOM 2392 O O . MET A 1 294 ? 7.129 -10.062 11.105 1.00 67.81 294 MET A O 1
#

Sequence (294 aa):
MRVFVLLFASAAALLTGCSPRKAPGSSASHWNLDGSEPHLVAHYMPWYEVRPPAETSWWPWSTRTPDVRTWRHWKWEDGGPVRDPEHRRADGRRDIASVQYPLIGPYDSRSREVIRYHLLTAKAAGIQAFLVDWYGPGSFEDKPMRILLDEAEDCGMKIAVCYEEKIHFPQSFGPSSRPEAVEREIKDLRYILDEYGDSAAYLTRDGLPFIMQFNSVGQSPIGAAYLNPQETRQVMEALRGRMVFARQNLDEPYHPPVPGSFHWWSPDQPEIARYTERCRNLRQAGRLQFFMSM

Foldseek 3Di:
DDDDDDDDDDDDDPPDDDDPPDDPPDDPALKPFPDDDDAAAEEAELFFDFAFFDPDDPDPPPPDDPRDTDTTQFFDDPDDPGFAQVDADPVRAGRGPDPDADPVGRDHSQDLVVLLVVLLVCVVVRHAEYAQEDQFPPDSSNNNLVSNLVSCVVSNGAYAYAYELLCCAVVNVHDPELVSSLVRLLVRVVCCLVPPVPRPRAMAGNSAGEYEYEADADAGPHGTSGRDLVSLLVSLVSCPPRYQYEYEADDQSNWPSHQEYEYDDDPDPVVLVVRVVVQVVCVVVVRHNYYYYD

Secondary structure (DSSP, 8-state):
-----------------------TT-PPPSBSSSSSSPPPEEEE------BPP------TT------PPB-TTT-B-SSSS-B-TTSB-TTS-B--S-SS--TT-S--TT-HHHHHHHHHHHHHTT--EEEEEE-STTSTTTTTHHHHHHHHHHHT-EEEEEEEGGGGSGGGT--SSHHHHHHHHHHHHHHHHHHHTTSTTB-EETTEEEEEEEPP-SEETTEESS--HHHHHHHHHHTTTT-EEEEES--GGGTTTS-EEE----S-HHHHHHHHHHHHHHHHTTS-SEEE--

=== Feature glossary ===
The record interleaves many kinds of information about one protein. Here is each kind framed as the question it answers.

Q: What does the local fold look like, residue by residue?
A: The Foldseek 3Di string encodes local tertiary geometry as a 20-letter alphabet — one character per residue — derived from the relative positions of nearby Cα atoms. Unlike the amino-acid sequence, 3Di is a direct function of the 3D structure, so two proteins with the same fold have similar 3Di strings even at low sequence identity.

Q: Which residues are in helices, strands, or loops?
A: The SS8 string is DSSP's per-residue secondary-structure call. α-helix (H) means an i→i+4 H-bond ladder; β-strand (E) means the residue participates in a β-sheet; 3₁₀ (G) and π (I) are tighter and wider helices; T/S are turns/bends; '-' is loop.

Q: How big and how compact is the whole molecule?
A: Radius of gyration (Rg) is the root-mean-square distance of Cα atoms from their centroid — a single number for overall size and compactness. A globular domain of N residues has Rg ≈ 2.2·N^0.38 Å; an extended or disordered chain has a much larger Rg. The Cα contact count is the number of residue pairs whose Cα atoms are within 8 Å and are more than four positions apart in sequence — a standard proxy for tertiary packing density. The bounding box is the smallest axis-aligned box enclosing all Cα atoms.

Q: Where is each backbone atom in 3D?
A: Structure coordinates are given as an mmCIF _atom_site loop: one row per atom with element, residue name, chain id, sequence number, and x/y/z position in Å. Only the four main-chain atoms per residue are included here; side chains are omitted to keep the record compact.

Q: What is the amino-acid chain?
A: Primary structure: the covalent order of the twenty standard amino acids along the backbone. Two proteins with the same sequence will (almost always) fold to the same structure; two with 30% identity often share a fold but not the details.

Q: What if only a Cα trace is available?
A: Three-state secondary structure (P-SEA) collapses the eight DSSP classes into helix (a), strand (b), and coil (c). P-SEA assigns these from Cα geometry alone — distances and angles — without requiring backbone oxygens, so it works on any Cα trace.

Q: What family and function is it annotated with?
A: Database cross-references. InterPro integrates a dozen domain/family signature databases into unified entries with residue-range hits. GO terms attach function/process/location labels with evidence codes. CATH codes position the fold in a four-level structural taxonomy. Organism is the NCBI-taxonomy species name.

Q: How confident is the AlphaFold model at each residue?
A: pLDDT is the predicted lDDT-Cα score: AlphaFold's confidence that the local environment of each residue (all inter-atomic distances within 15 Å) is correctly placed. It is a per-residue number between 0 and 100, with higher meaning more reliable.

Q: How mobile is each atom in the crystal?
A: B-factor (Debye–Waller factor) reflects atomic displacement in the crystal lattice. It is an experimental observable (units Å²), not a prediction; low values mean the atom is pinned down, high values mean it moves or is heterogeneous across the crystal.

Q: Which residues are buried vs exposed?
A: SASA measures how much of the protein is reachable by solvent. It is computed by rolling a water-sized probe over the atomic surface and summing the exposed area (Å²). Per-residue SASA distinguishes core (buried, low SASA) from surface (exposed, high SASA) residues; total SASA is a whole-molecule size measure.

Q: What do the diagnostic plots show?
A: Plot images: a contact map (which residues are close in 3D, as an N×N binary image), a Ramachandran scatter (backbone torsion angles, revealing secondary-structure composition at a glance), and — for AlphaFold structures — a PAE heatmap (pairwise prediction confidence).

Q: What known structures does this most resemble?
A: The Foldseek neighbor list gives the closest experimentally determined structures in the PDB, ranked by structural alignment. TM-score near 1 means near-identical fold; near 0.3 means only rough topology match. This is how one finds what a novel AlphaFold prediction most resembles in the solved-structure universe.

Q: Are the domains correctly placed relative to each other?
A: Predicted aligned error is AlphaFold's pairwise confidence. Unlike pLDDT (per-residue), PAE is per-residue-pair and captures whether two parts of the structure are correctly placed relative to each other. Units are ångströms of expected positional error.

Q: What do the rendered images show?
A: Structure images are PyMOL renders from six orthogonal camera directions. Cartoon representation draws helices as coils and strands as arrows; sticks shows the backbone as bonds; surface shows the solvent-excluded envelope. Rainbow coloring maps sequence position to hue (blue→red, N→C); chain coloring assigns a distinct color per polypeptide.

Q: What are the backbone torsion angles?
A: φ (phi) and ψ (psi) are the two rotatable backbone dihedrals per residue: φ is the C(i-1)–N–Cα–C torsion, ψ is the N–Cα–C–N(i+1) torsion, both in degrees on (−180°, 180°]. α-helical residues cluster near (−60°, −45°); β-strand residues near (−120°, +130°). A Ramachandran plot is simply a scatter of (φ, ψ) for every residue.